Protein AF-U1G6X3-F1 (afdb_monomer_lite)

InterPro domains:
  IPR032675 Leucine-rich repeat domain superfamily [G3DSA:3.80.10.10] (2-319)

Structure (mmCIF, N/CA/C/O backbone):
data_AF-U1G6X3-F1
#
_entry.id   AF-U1G6X3-F1
#
loop_
_atom_site.group_PDB
_atom_site.id
_atom_site.type_symbol
_atom_site.label_atom_id
_atom_site.label_alt_id
_atom_site.label_comp_id
_atom_site.label_asym_id
_atom_site.label_entity_id
_atom_site.label_seq_id
_atom_site.pdbx_PDB_ins_code
_atom_site.Cartn_x
_atom_site.Cartn_y
_atom_site.Cartn_z
_atom_site.occupancy
_atom_site.B_iso_or_equiv
_atom_site.auth_seq_id
_atom_site.auth_comp_id
_atom_site.auth_asym_id
_atom_site.auth_atom_id
_atom_site.pdbx_PDB_model_num
ATOM 1 N N . MET A 1 1 ? 0.823 -28.227 -33.087 1.00 40.44 1 MET A N 1
ATOM 2 C CA . MET A 1 1 ? 0.861 -26.745 -33.157 1.00 40.44 1 MET A CA 1
ATOM 3 C C . MET A 1 1 ? -0.509 -26.085 -32.878 1.00 40.44 1 MET A C 1
ATOM 5 O O . MET A 1 1 ? -0.782 -25.027 -33.414 1.00 40.44 1 MET A O 1
ATOM 9 N N . SER A 1 2 ? -1.371 -26.637 -32.003 1.00 41.22 2 SER A N 1
ATOM 10 C CA . SER A 1 2 ? -2.763 -26.148 -31.815 1.00 41.22 2 SER A CA 1
ATOM 11 C C . SER A 1 2 ? -3.074 -25.574 -30.419 1.00 41.22 2 SER A C 1
ATOM 13 O O . SER A 1 2 ? -4.218 -25.235 -30.145 1.00 41.22 2 SER A O 1
ATOM 15 N N . ILE A 1 3 ? -2.094 -25.485 -29.512 1.00 40.06 3 ILE A N 1
ATOM 16 C CA . ILE A 1 3 ? -2.355 -25.198 -28.084 1.00 40.06 3 ILE A CA 1
ATOM 17 C C . ILE A 1 3 ? -2.242 -23.693 -27.749 1.00 40.06 3 ILE A C 1
ATOM 19 O O . ILE A 1 3 ? -2.743 -23.253 -26.721 1.00 40.06 3 ILE A O 1
ATOM 23 N N . CYS A 1 4 ? -1.665 -22.867 -28.629 1.00 44.56 4 CYS A N 1
ATOM 24 C CA . CYS A 1 4 ? -1.324 -21.479 -28.290 1.00 44.56 4 CYS A CA 1
ATOM 25 C C . CYS A 1 4 ? -2.363 -20.416 -28.685 1.00 44.56 4 CYS A C 1
ATOM 27 O O . CYS A 1 4 ? -2.112 -19.251 -28.429 1.00 44.56 4 CYS A O 1
ATOM 29 N N . GLN A 1 5 ? -3.510 -20.742 -29.292 1.00 42.84 5 GLN A N 1
ATOM 30 C CA . GLN A 1 5 ? -4.425 -19.697 -29.801 1.00 42.84 5 GLN A CA 1
ATOM 31 C C . GLN A 1 5 ? -5.166 -18.902 -28.705 1.00 42.84 5 GLN A C 1
ATOM 33 O O . GLN A 1 5 ? -5.662 -17.820 -28.991 1.00 42.84 5 GLN A O 1
ATOM 38 N N . ASN A 1 6 ? -5.187 -19.391 -27.457 1.00 40.06 6 ASN A N 1
ATOM 39 C CA . ASN A 1 6 ? -5.947 -18.792 -26.347 1.00 40.06 6 ASN A CA 1
ATOM 40 C C . ASN A 1 6 ? -5.081 -18.404 -25.130 1.00 40.06 6 ASN A C 1
ATOM 42 O O . ASN A 1 6 ? -5.602 -18.252 -24.025 1.00 40.06 6 ASN A O 1
ATOM 46 N N . LEU A 1 7 ? -3.757 -18.290 -25.287 1.00 45.69 7 LEU A N 1
ATOM 47 C CA . LEU A 1 7 ? -2.879 -17.900 -24.180 1.00 45.69 7 LEU A CA 1
ATOM 48 C C . LEU A 1 7 ? -3.048 -16.398 -23.891 1.00 45.69 7 LEU A C 1
ATOM 50 O O . LEU A 1 7 ? -2.695 -15.573 -24.723 1.00 45.69 7 LEU A O 1
ATOM 54 N N . MET A 1 8 ? -3.600 -16.054 -22.723 1.00 46.47 8 MET A N 1
ATOM 55 C CA . MET A 1 8 ? -3.881 -14.662 -22.312 1.00 46.47 8 MET A CA 1
ATOM 56 C C . MET A 1 8 ? -2.861 -14.107 -21.309 1.00 46.47 8 MET A C 1
ATOM 58 O O . MET A 1 8 ? -2.666 -12.893 -21.235 1.00 46.47 8 MET A O 1
ATOM 62 N N . SER A 1 9 ? -2.220 -15.001 -20.552 1.00 62.06 9 SER A N 1
ATOM 63 C CA . SER A 1 9 ? -1.240 -14.695 -19.511 1.00 62.06 9 SER A CA 1
ATOM 64 C C . SER A 1 9 ? -0.059 -15.655 -19.625 1.00 62.06 9 SER A C 1
ATOM 66 O O . SER A 1 9 ? -0.255 -16.847 -19.882 1.00 62.06 9 SER A O 1
ATOM 68 N N . LEU A 1 10 ? 1.158 -15.141 -19.451 1.00 72.88 10 LEU A N 1
ATOM 69 C CA . LEU A 1 10 ? 2.383 -15.934 -19.431 1.00 72.88 10 LEU A CA 1
ATOM 70 C C . LEU A 1 10 ? 3.183 -15.622 -18.164 1.00 72.88 10 LEU A C 1
ATOM 72 O O . 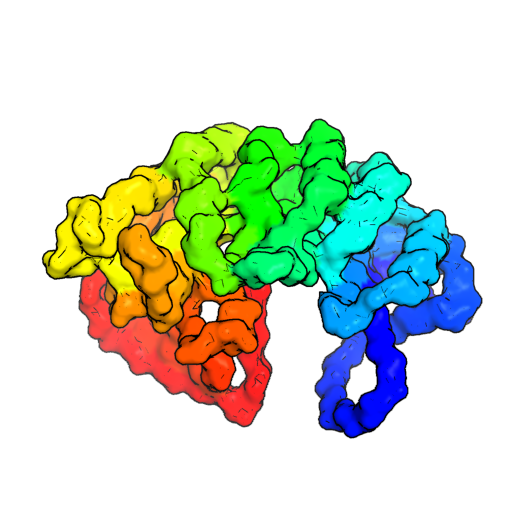LEU A 1 10 ? 3.629 -14.493 -17.967 1.00 72.88 10 LEU A O 1
ATOM 76 N N . ASP A 1 11 ? 3.405 -16.653 -17.350 1.00 70.31 11 ASP A N 1
ATOM 77 C CA . ASP A 1 11 ? 4.316 -16.607 -16.209 1.00 70.31 11 ASP A CA 1
ATOM 78 C C . ASP A 1 11 ? 5.673 -17.180 -16.640 1.00 70.31 11 ASP A C 1
ATOM 80 O O . ASP A 1 11 ? 5.865 -18.401 -16.700 1.00 70.31 11 ASP A O 1
ATOM 84 N N . LEU A 1 12 ? 6.638 -16.305 -16.927 1.00 65.62 12 LEU A N 1
ATOM 85 C CA . LEU A 1 12 ? 8.023 -16.723 -17.121 1.00 65.62 12 LEU A CA 1
ATOM 86 C C . LEU A 1 12 ? 8.698 -16.801 -15.755 1.00 65.62 12 LEU A C 1
ATOM 88 O O . LEU A 1 12 ? 9.122 -15.801 -15.175 1.00 65.62 12 LEU A O 1
ATOM 92 N N . VAL A 1 13 ? 8.770 -18.025 -15.234 1.00 58.28 13 VAL A N 1
ATOM 93 C CA . VAL A 1 13 ? 9.558 -18.353 -14.046 1.00 58.28 13 VAL A CA 1
ATOM 94 C C . VAL A 1 13 ? 10.874 -18.939 -14.516 1.00 58.28 13 VAL A C 1
ATOM 96 O O . VAL A 1 13 ? 10.890 -20.030 -15.081 1.00 58.28 13 VAL A O 1
ATOM 99 N N . VAL A 1 14 ? 11.977 -18.243 -14.260 1.00 51.84 14 VAL A N 1
ATOM 100 C CA . VAL A 1 14 ? 13.320 -18.746 -14.572 1.00 51.84 14 VAL A CA 1
ATOM 101 C C . VAL A 1 14 ? 13.627 -19.930 -13.629 1.00 51.84 14 VAL A C 1
ATOM 103 O O . VAL A 1 14 ? 13.735 -19.725 -12.413 1.00 51.84 14 VAL A O 1
ATOM 106 N N . PRO A 1 15 ? 13.679 -21.191 -14.117 1.00 36.78 15 PRO A N 1
ATOM 107 C CA . PRO A 1 15 ? 13.769 -22.360 -13.247 1.00 36.78 15 PRO A CA 1
ATOM 108 C C . PRO A 1 15 ? 15.176 -22.516 -12.644 1.00 36.78 15 PRO A C 1
ATOM 110 O O . PRO A 1 15 ? 16.173 -22.195 -13.289 1.00 36.78 15 PRO A O 1
ATOM 113 N N . PRO A 1 16 ? 15.302 -23.073 -11.424 1.00 36.59 16 PRO A N 1
ATOM 114 C CA . PRO A 1 16 ? 16.607 -23.347 -10.834 1.00 36.59 16 PRO A CA 1
ATOM 115 C C . PRO A 1 16 ? 17.338 -24.448 -11.617 1.00 36.59 16 PRO A C 1
ATOM 117 O O . PRO A 1 16 ? 16.772 -25.514 -11.865 1.00 36.59 16 PRO A O 1
ATOM 120 N N . GLN A 1 17 ? 18.623 -24.249 -11.937 1.00 37.50 17 GLN A N 1
ATOM 121 C CA . GLN A 1 17 ? 19.459 -25.366 -12.385 1.00 37.50 17 GLN A CA 1
ATOM 122 C C . GLN A 1 17 ? 19.559 -26.424 -11.273 1.00 37.50 17 GLN A C 1
ATOM 124 O O . GLN A 1 17 ? 19.824 -26.104 -10.106 1.00 37.50 17 GLN A O 1
ATOM 129 N N . ARG A 1 18 ? 19.277 -27.674 -11.662 1.00 37.78 18 ARG A N 1
ATOM 130 C CA . ARG A 1 18 ? 19.218 -28.877 -10.824 1.00 37.78 18 ARG A CA 1
ATOM 131 C C . ARG A 1 18 ? 20.432 -28.997 -9.902 1.00 37.78 18 ARG A C 1
ATOM 133 O O . ARG A 1 18 ? 21.532 -29.212 -10.386 1.00 37.78 18 ARG A O 1
ATOM 140 N N . THR A 1 19 ? 20.165 -29.065 -8.601 1.00 38.25 19 THR A N 1
ATOM 141 C CA . THR A 1 19 ? 20.711 -30.100 -7.713 1.00 38.25 19 THR A CA 1
ATOM 142 C C . THR A 1 19 ? 19.689 -30.378 -6.599 1.00 38.25 19 THR A C 1
ATOM 144 O O . THR A 1 19 ? 19.270 -29.469 -5.892 1.00 38.25 19 THR A O 1
ATOM 147 N N . VAL A 1 20 ? 19.312 -31.658 -6.462 1.00 32.91 20 VAL A N 1
ATOM 148 C CA . VAL A 1 20 ? 18.446 -32.288 -5.431 1.00 32.91 20 VAL A CA 1
ATOM 149 C C . VAL A 1 20 ? 16.911 -32.199 -5.639 1.00 32.91 20 VAL A C 1
ATOM 151 O O . VAL A 1 20 ? 16.369 -31.116 -5.862 1.00 32.91 20 VAL A O 1
ATOM 154 N N . PRO A 1 21 ? 16.170 -33.331 -5.555 1.00 32.84 21 PRO A N 1
ATOM 155 C CA . PRO A 1 21 ? 14.722 -33.359 -5.736 1.00 32.84 21 PRO A CA 1
ATOM 156 C C . PRO A 1 21 ? 13.991 -33.017 -4.430 1.00 32.84 21 PRO A C 1
ATOM 158 O O . PRO A 1 21 ? 14.119 -33.720 -3.431 1.00 32.84 21 PRO A O 1
ATOM 161 N N . LEU A 1 22 ? 13.149 -31.984 -4.450 1.00 32.31 22 LEU A N 1
ATOM 162 C CA . LEU A 1 22 ? 12.125 -31.775 -3.425 1.00 32.31 22 LEU A CA 1
ATOM 163 C C . LEU A 1 22 ? 10.756 -32.100 -4.024 1.00 32.31 22 LEU A C 1
ATOM 165 O O . LEU A 1 22 ? 10.216 -31.348 -4.834 1.00 32.31 22 LEU A O 1
ATOM 169 N N . LYS A 1 23 ? 10.199 -33.243 -3.606 1.00 36.12 23 LYS A N 1
ATOM 170 C CA . LYS A 1 23 ? 8.793 -33.610 -3.808 1.00 36.12 23 LYS A CA 1
ATOM 171 C C . LYS A 1 23 ? 7.906 -32.577 -3.113 1.00 36.12 23 LYS A C 1
ATOM 173 O O . LYS A 1 23 ? 7.722 -32.662 -1.903 1.00 36.12 23 LYS A O 1
ATOM 178 N N . ARG A 1 24 ? 7.327 -31.638 -3.862 1.00 36.78 24 ARG A N 1
ATOM 179 C CA . ARG A 1 24 ? 6.067 -30.978 -3.491 1.00 36.78 24 ARG A CA 1
ATOM 180 C C . ARG A 1 24 ? 5.264 -30.669 -4.746 1.00 36.78 24 ARG A C 1
ATOM 182 O O . ARG A 1 24 ? 5.711 -29.921 -5.609 1.00 36.78 24 ARG A O 1
ATOM 189 N N . GLU A 1 25 ? 4.080 -31.264 -4.803 1.00 32.16 25 GLU A N 1
ATOM 190 C CA . GLU A 1 25 ? 3.047 -31.017 -5.802 1.00 32.16 25 GLU A CA 1
ATOM 191 C C . GLU A 1 25 ? 2.659 -29.531 -5.783 1.00 32.16 25 GLU A C 1
ATOM 193 O O . GLU A 1 25 ? 2.226 -28.986 -4.761 1.00 32.16 25 GLU A O 1
ATOM 198 N N . ARG A 1 26 ? 2.873 -28.855 -6.916 1.00 33.62 26 ARG A N 1
ATOM 199 C CA . ARG A 1 26 ? 2.349 -27.515 -7.200 1.00 33.62 26 ARG A CA 1
ATOM 200 C C . ARG A 1 26 ? 1.047 -27.656 -8.001 1.00 33.62 26 ARG A C 1
ATOM 202 O O . ARG A 1 26 ? 0.909 -28.639 -8.722 1.00 33.62 26 ARG A O 1
ATOM 209 N N . PRO A 1 27 ? 0.105 -26.702 -7.889 1.00 30.28 27 PRO A N 1
ATOM 210 C CA . PRO A 1 27 ? -1.087 -26.702 -8.726 1.00 30.28 27 PRO A CA 1
ATOM 211 C C . PRO A 1 27 ? -0.695 -26.491 -10.192 1.00 30.28 27 PRO A C 1
ATOM 213 O O . PRO A 1 27 ? 0.231 -25.729 -10.473 1.00 30.28 27 PRO A O 1
ATOM 216 N N . GLU A 1 28 ? -1.398 -27.170 -11.094 1.00 26.70 28 GLU A N 1
ATOM 217 C CA . GLU A 1 28 ? -1.214 -27.083 -12.542 1.00 26.70 28 GLU A CA 1
ATOM 218 C C . GLU A 1 28 ? -1.498 -25.657 -13.036 1.00 26.70 28 GLU A C 1
ATOM 220 O O . GLU A 1 28 ? -2.637 -25.264 -13.273 1.00 26.70 28 GLU A O 1
ATOM 225 N N . PHE A 1 29 ? -0.438 -24.866 -13.181 1.00 35.25 29 PHE A N 1
ATOM 226 C CA . PHE A 1 29 ? -0.384 -23.781 -14.149 1.00 35.25 29 PHE A CA 1
ATOM 227 C C . PHE A 1 29 ? 0.346 -24.327 -15.371 1.00 35.25 29 PHE A C 1
ATOM 229 O O . PHE A 1 29 ? 1.306 -25.090 -15.229 1.00 35.25 29 PHE A O 1
ATOM 236 N N . SER A 1 30 ? -0.102 -23.968 -16.570 1.00 34.12 30 SER A N 1
ATOM 237 C CA . SER A 1 30 ? 0.572 -24.318 -17.818 1.00 34.12 30 SER A CA 1
ATOM 238 C C . SER A 1 30 ? 1.967 -23.683 -17.852 1.00 34.12 30 SER A C 1
ATOM 240 O O . SER A 1 30 ? 2.155 -22.570 -18.332 1.00 34.12 30 SER A O 1
ATOM 242 N N . HIS A 1 31 ? 2.948 -24.396 -17.299 1.00 38.97 31 HIS A N 1
ATOM 243 C CA . HIS A 1 31 ? 4.361 -24.061 -17.357 1.00 38.97 31 HIS A CA 1
ATOM 244 C C . HIS A 1 31 ? 4.850 -24.265 -18.791 1.00 38.97 31 HIS A C 1
ATOM 246 O O . HIS A 1 31 ? 5.212 -25.372 -19.187 1.00 38.97 31 HIS A O 1
ATOM 252 N N . PHE A 1 32 ? 4.865 -23.194 -19.580 1.00 41.56 32 PHE A N 1
ATOM 253 C CA . PHE A 1 32 ? 5.548 -23.196 -20.867 1.00 41.56 32 PHE A CA 1
ATOM 254 C C . PHE A 1 32 ? 7.038 -22.926 -20.644 1.00 41.56 32 PHE A C 1
ATOM 256 O O . PHE A 1 32 ? 7.465 -21.791 -20.455 1.00 41.56 32 PHE A O 1
ATOM 263 N N . SER A 1 33 ? 7.844 -23.987 -20.666 1.00 41.28 33 SER A N 1
ATOM 264 C CA . SER A 1 33 ? 9.283 -23.857 -20.895 1.00 41.28 33 SER A CA 1
ATOM 265 C C . SER A 1 33 ? 9.488 -23.695 -22.400 1.00 41.28 33 SER A C 1
ATOM 267 O O . SER A 1 33 ? 9.357 -24.655 -23.157 1.00 41.28 33 SER A O 1
ATOM 269 N N . LEU A 1 34 ? 9.752 -22.463 -22.842 1.00 50.53 34 LEU A N 1
ATOM 270 C CA . LEU A 1 34 ? 10.029 -22.111 -24.241 1.00 50.53 34 LEU A CA 1
ATOM 271 C C . LEU A 1 34 ? 11.450 -22.541 -24.647 1.00 50.53 34 LEU A C 1
ATOM 273 O O . LEU A 1 34 ? 12.242 -21.736 -25.124 1.00 50.53 34 LEU A O 1
ATOM 277 N N . ASN A 1 35 ? 11.796 -23.815 -24.475 1.00 41.16 35 ASN A N 1
ATOM 278 C CA . ASN A 1 35 ? 13.013 -24.351 -25.076 1.00 41.16 35 ASN A CA 1
ATOM 279 C C . ASN A 1 35 ? 12.698 -24.736 -26.530 1.00 41.16 35 ASN A C 1
ATOM 281 O O . ASN A 1 35 ? 12.243 -25.845 -26.796 1.00 41.16 35 ASN A O 1
ATOM 285 N N . GLY A 1 36 ? 12.915 -23.803 -27.466 1.00 43.78 36 GLY A N 1
ATOM 286 C CA . GLY A 1 36 ? 12.965 -24.093 -28.909 1.00 43.78 36 GLY A CA 1
ATOM 287 C C . GLY A 1 36 ? 11.889 -23.459 -29.801 1.00 43.78 36 GLY A C 1
ATOM 288 O O . GLY A 1 36 ? 11.950 -23.626 -31.015 1.00 43.78 36 GLY A O 1
ATOM 289 N N . THR A 1 37 ? 10.929 -22.712 -29.257 1.00 48.78 37 THR A N 1
ATOM 290 C CA . THR A 1 37 ? 9.961 -21.935 -30.057 1.00 48.78 37 THR A CA 1
ATOM 291 C C . THR A 1 37 ? 10.429 -20.494 -30.211 1.00 48.78 37 THR A C 1
ATOM 293 O O . THR A 1 37 ? 10.568 -19.777 -29.222 1.00 48.78 37 THR A O 1
ATOM 296 N N . THR A 1 38 ? 10.643 -20.051 -31.451 1.00 54.09 38 THR A N 1
ATOM 297 C CA . THR A 1 38 ? 10.878 -18.639 -31.772 1.00 54.09 38 THR A CA 1
ATOM 298 C C . THR A 1 38 ? 9.674 -17.809 -31.324 1.00 54.09 38 THR A C 1
ATOM 300 O O . THR A 1 38 ? 8.535 -18.120 -31.678 1.00 54.09 38 THR A O 1
ATOM 303 N N . ALA A 1 39 ? 9.916 -16.747 -30.554 1.00 54.91 39 ALA A N 1
ATOM 304 C CA . ALA A 1 39 ? 8.879 -15.899 -29.960 1.00 54.91 39 ALA A CA 1
ATOM 305 C C . ALA A 1 39 ? 7.900 -15.266 -30.972 1.00 54.91 39 ALA A C 1
ATOM 307 O O . ALA A 1 39 ? 6.794 -14.892 -30.595 1.00 54.91 39 ALA A O 1
ATOM 308 N N . SER A 1 40 ? 8.254 -15.248 -32.262 1.00 56.69 40 SER A N 1
ATOM 309 C CA . SER A 1 40 ? 7.420 -14.793 -33.383 1.00 56.69 40 SER A CA 1
ATOM 310 C C . SER A 1 40 ? 6.086 -15.535 -33.561 1.00 56.69 40 SER A C 1
ATOM 312 O O . SER A 1 40 ? 5.267 -15.110 -34.370 1.00 56.69 40 SER A O 1
ATOM 314 N N . CYS A 1 41 ? 5.858 -16.643 -32.847 1.00 62.38 41 CYS A N 1
ATOM 315 C CA . CYS A 1 41 ? 4.645 -17.462 -32.957 1.00 62.38 41 CYS A CA 1
ATOM 316 C C . CYS A 1 41 ? 3.695 -17.350 -31.752 1.00 62.38 41 CYS A C 1
ATOM 318 O O . CYS A 1 41 ? 2.713 -18.094 -31.688 1.00 62.38 41 CYS A O 1
ATOM 320 N N . LEU A 1 42 ? 3.983 -16.485 -30.774 1.00 68.12 42 LEU A N 1
ATOM 321 C CA . LEU A 1 42 ? 3.098 -16.303 -29.624 1.00 68.12 42 LEU A CA 1
ATOM 322 C C . LEU A 1 42 ? 1.900 -15.411 -29.998 1.00 68.12 42 LEU A C 1
ATOM 324 O O . LEU A 1 42 ? 2.078 -14.421 -30.711 1.00 68.12 42 LEU A O 1
ATOM 328 N N . PRO A 1 43 ? 0.678 -15.746 -29.542 1.00 75.62 43 PRO A N 1
ATOM 329 C CA . PRO A 1 43 ? -0.473 -14.862 -29.709 1.00 75.62 43 PRO A CA 1
ATOM 330 C C . PRO A 1 43 ? -0.251 -13.534 -28.956 1.00 75.62 43 PRO A C 1
ATOM 332 O O . PRO A 1 43 ? 0.577 -13.480 -28.041 1.00 75.62 43 PRO A O 1
ATOM 335 N N . PRO A 1 44 ? -1.014 -12.475 -29.279 1.00 83.56 44 PRO A N 1
ATOM 336 C CA . PRO A 1 44 ? -1.022 -11.249 -28.487 1.00 83.56 44 PRO A CA 1
ATOM 337 C C . PRO A 1 44 ? -1.416 -11.552 -27.037 1.00 83.56 44 PRO A C 1
ATOM 339 O O . PRO A 1 44 ? -2.552 -11.934 -26.753 1.00 83.56 44 PRO A O 1
ATOM 342 N N . LEU A 1 45 ? -0.468 -11.371 -26.119 1.00 87.56 45 LEU A N 1
ATOM 343 C CA . LEU A 1 45 ? -0.689 -11.526 -24.684 1.00 87.56 45 LEU A CA 1
ATOM 344 C C . LEU A 1 45 ? -1.291 -10.246 -24.110 1.00 87.56 45 LEU A C 1
ATOM 346 O O . LEU A 1 45 ? -0.945 -9.146 -24.545 1.00 87.56 45 LEU A O 1
ATOM 350 N N . LYS A 1 46 ? -2.158 -10.391 -23.106 1.00 91.44 46 LYS A N 1
ATOM 351 C CA . LYS A 1 46 ? -2.681 -9.257 -22.334 1.00 91.44 46 LYS A CA 1
ATOM 352 C C . LYS A 1 46 ? -1.947 -9.067 -21.019 1.00 91.44 46 LYS A C 1
ATOM 354 O O . LYS A 1 46 ? -1.751 -7.936 -20.590 1.00 91.44 46 LYS A O 1
ATOM 359 N N . GLU A 1 47 ? -1.527 -10.161 -20.394 1.00 92.94 47 GLU A N 1
ATOM 360 C CA . GLU A 1 47 ? -0.800 -10.132 -19.131 1.00 92.94 47 GLU A CA 1
ATOM 361 C C . GLU A 1 47 ? 0.552 -10.826 -19.277 1.00 92.94 47 GLU A C 1
ATOM 363 O O . GLU A 1 47 ? 0.650 -11.919 -19.842 1.00 92.94 47 GLU A O 1
ATOM 368 N N . LEU A 1 48 ? 1.595 -10.213 -18.728 1.00 92.00 48 LEU A N 1
ATOM 369 C CA . LEU A 1 48 ? 2.925 -10.802 -18.669 1.00 92.00 48 LEU A CA 1
ATOM 370 C C . LEU A 1 48 ? 3.474 -10.689 -17.253 1.00 92.00 48 LEU A C 1
ATOM 372 O O . LEU A 1 48 ? 3.532 -9.593 -16.698 1.00 92.00 48 LEU A O 1
ATOM 376 N N . ARG A 1 49 ? 3.921 -11.817 -16.693 1.00 90.81 49 ARG A N 1
ATOM 377 C CA . ARG A 1 49 ? 4.643 -11.833 -15.422 1.00 90.81 49 ARG A CA 1
ATOM 378 C C . ARG A 1 49 ? 6.036 -12.396 -15.602 1.00 90.81 49 ARG A C 1
ATOM 380 O O . ARG A 1 49 ? 6.223 -13.518 -16.075 1.00 90.81 49 ARG A O 1
ATOM 387 N N . LEU A 1 50 ? 7.013 -11.616 -15.172 1.00 87.81 50 LEU A N 1
ATOM 388 C CA . LEU A 1 50 ? 8.427 -11.931 -15.251 1.00 87.81 50 LEU A CA 1
ATOM 389 C C . LEU A 1 50 ? 8.961 -12.062 -13.833 1.00 87.81 50 LEU A C 1
ATOM 391 O O . LEU A 1 50 ? 9.267 -11.068 -13.173 1.00 87.81 50 LEU A O 1
ATOM 395 N N . ASN A 1 51 ? 9.045 -13.307 -13.364 1.00 80.00 51 ASN A N 1
ATOM 396 C CA . ASN A 1 51 ? 9.499 -13.603 -12.016 1.00 80.00 51 ASN A CA 1
ATOM 397 C C . ASN A 1 51 ? 10.898 -14.214 -12.029 1.00 80.00 51 ASN A C 1
ATOM 399 O O . ASN A 1 51 ? 11.081 -15.375 -12.413 1.00 80.00 51 ASN A O 1
ATOM 403 N N . VAL A 1 52 ? 11.882 -13.442 -11.565 1.00 71.12 52 VAL A N 1
ATOM 404 C CA . VAL A 1 52 ? 13.265 -13.912 -11.422 1.00 71.12 52 VAL A CA 1
ATOM 405 C C . VAL A 1 52 ? 13.521 -14.231 -9.960 1.00 71.12 52 VAL A C 1
ATOM 407 O O . VAL A 1 52 ? 13.192 -13.463 -9.062 1.00 71.12 52 VAL A O 1
ATOM 410 N N . ASN A 1 53 ? 14.108 -15.396 -9.699 1.00 62.12 53 ASN A N 1
ATOM 411 C CA . ASN A 1 53 ? 14.481 -15.752 -8.340 1.00 62.12 53 ASN A CA 1
ATOM 412 C C . ASN A 1 53 ? 15.679 -14.889 -7.892 1.00 62.12 53 ASN A C 1
ATOM 414 O O . ASN A 1 53 ? 16.760 -15.036 -8.467 1.00 62.12 53 ASN A O 1
ATOM 418 N N . PRO A 1 54 ? 15.547 -14.071 -6.832 1.00 54.12 54 PRO A N 1
ATOM 419 C CA . PRO A 1 54 ? 16.594 -13.139 -6.404 1.00 54.12 54 PRO A CA 1
ATOM 420 C C . PRO A 1 54 ? 17.893 -13.828 -5.951 1.00 54.12 54 PRO A C 1
ATOM 422 O O . PRO A 1 54 ? 18.925 -13.181 -5.822 1.00 54.12 54 PRO A O 1
ATOM 425 N N . ARG A 1 55 ? 17.884 -15.151 -5.711 1.00 50.00 55 ARG A N 1
ATOM 426 C CA . ARG A 1 55 ? 19.056 -15.902 -5.225 1.00 50.00 55 ARG A CA 1
ATOM 427 C C . ARG A 1 55 ? 20.009 -16.400 -6.317 1.00 50.00 55 ARG A C 1
ATOM 429 O O . ARG A 1 55 ? 21.044 -16.967 -5.973 1.00 50.00 55 ARG A O 1
ATOM 436 N N . ARG A 1 56 ? 19.674 -16.281 -7.608 1.00 50.72 56 ARG A N 1
ATOM 437 C CA . ARG A 1 56 ? 20.508 -16.796 -8.712 1.00 50.72 56 ARG A CA 1
ATOM 438 C C . ARG A 1 56 ? 20.340 -15.924 -9.952 1.00 50.72 56 ARG A C 1
ATOM 440 O O . ARG A 1 56 ? 19.382 -16.092 -10.696 1.00 50.72 56 ARG A O 1
ATOM 447 N N . ILE A 1 57 ? 21.279 -15.014 -10.168 1.00 50.97 57 ILE A N 1
ATOM 448 C CA . ILE A 1 57 ? 21.247 -14.038 -11.259 1.00 50.97 57 ILE A CA 1
ATOM 449 C C . ILE A 1 57 ? 22.597 -14.109 -11.964 1.00 50.97 57 ILE A C 1
ATOM 451 O O . ILE A 1 57 ? 23.615 -14.174 -11.281 1.00 50.97 57 ILE A O 1
ATOM 455 N N . MET A 1 58 ? 22.580 -14.186 -13.300 1.00 50.50 58 MET A N 1
ATOM 456 C CA . MET A 1 58 ? 23.515 -13.516 -14.227 1.00 50.50 58 MET A CA 1
ATOM 457 C C . MET A 1 58 ? 23.365 -14.069 -15.656 1.00 50.50 58 MET A C 1
ATOM 459 O O . MET A 1 58 ? 23.322 -13.277 -16.589 1.00 50.50 58 MET A O 1
ATOM 463 N N . VAL A 1 59 ? 23.227 -15.393 -15.842 1.00 50.16 59 VAL A N 1
ATOM 464 C CA . VAL A 1 59 ? 23.378 -16.036 -17.174 1.00 50.16 59 VAL A CA 1
ATOM 465 C C . VAL A 1 59 ? 22.066 -16.176 -17.975 1.00 50.16 59 VAL A C 1
ATOM 467 O O . VAL A 1 59 ? 22.112 -16.240 -19.194 1.00 50.16 59 VAL A O 1
ATOM 470 N N . GLN A 1 60 ? 20.888 -16.181 -17.336 1.00 60.84 60 GLN A N 1
ATOM 471 C CA . GLN A 1 60 ? 19.603 -16.475 -18.014 1.00 60.84 60 GLN A CA 1
ATOM 472 C C . GLN A 1 60 ? 18.745 -15.245 -18.366 1.00 60.84 60 GLN A C 1
ATOM 474 O O . GLN A 1 60 ? 17.710 -15.378 -19.017 1.00 60.84 60 GLN A O 1
ATOM 479 N N . GLU A 1 61 ? 19.142 -14.040 -17.951 1.00 66.56 61 GLU A N 1
ATOM 480 C CA . GLU A 1 61 ? 18.353 -12.827 -18.224 1.00 66.56 61 GLU A CA 1
ATOM 481 C C . GLU A 1 61 ? 18.499 -12.358 -19.676 1.00 66.56 61 GLU A C 1
ATOM 483 O O . GLU A 1 61 ? 17.510 -11.951 -20.278 1.00 66.56 61 GLU A O 1
ATOM 488 N N . ASP A 1 62 ? 19.682 -12.501 -20.280 1.00 68.19 62 ASP A N 1
ATOM 489 C CA . ASP A 1 62 ? 19.902 -12.131 -21.685 1.00 68.19 62 ASP A CA 1
ATOM 490 C C . ASP A 1 62 ? 19.139 -13.069 -22.644 1.00 68.19 62 ASP A C 1
ATOM 492 O O . ASP A 1 62 ? 18.574 -12.627 -23.646 1.00 68.19 62 ASP A O 1
ATOM 496 N N . GLU A 1 63 ? 19.024 -14.358 -22.300 1.00 70.44 63 GLU A N 1
ATOM 497 C CA . GLU A 1 63 ? 18.162 -15.315 -23.010 1.00 70.44 63 GLU A CA 1
ATOM 498 C C . GLU A 1 63 ? 16.679 -14.934 -22.890 1.00 70.44 63 GLU A C 1
ATOM 500 O O . GLU A 1 63 ? 15.944 -14.980 -23.879 1.00 70.44 63 GLU A O 1
ATOM 505 N N . CYS A 1 64 ? 16.249 -14.493 -21.703 1.00 74.19 64 CYS A N 1
ATOM 506 C CA . CYS A 1 64 ? 14.898 -13.985 -21.483 1.00 74.19 64 CYS A CA 1
ATOM 507 C C . CYS A 1 64 ? 14.623 -12.750 -22.357 1.00 74.19 64 CYS A C 1
ATOM 509 O O . CYS A 1 64 ? 13.613 -12.703 -23.051 1.00 74.19 64 CYS A O 1
ATOM 511 N N . LEU A 1 65 ? 15.548 -11.788 -22.415 1.00 76.69 65 LEU A N 1
ATOM 512 C CA . LEU A 1 65 ? 15.407 -10.590 -23.252 1.00 76.69 65 LEU A CA 1
ATOM 513 C C . LEU A 1 65 ? 15.336 -10.916 -24.751 1.00 76.69 65 LEU A C 1
ATOM 515 O O . LEU A 1 65 ? 14.584 -10.271 -25.485 1.00 76.69 65 LEU A O 1
ATOM 519 N N . ASN A 1 66 ? 16.073 -11.929 -25.209 1.00 80.06 66 ASN A N 1
ATOM 520 C CA . ASN A 1 66 ? 16.003 -12.391 -26.596 1.00 80.06 66 ASN A CA 1
ATOM 521 C C . ASN A 1 66 ? 14.658 -13.055 -26.917 1.00 80.06 66 ASN A C 1
ATOM 523 O O . ASN A 1 66 ? 14.099 -12.813 -27.986 1.00 80.06 66 ASN A O 1
ATOM 527 N N . LEU A 1 67 ? 14.104 -13.842 -25.990 1.00 79.62 67 LEU A N 1
ATOM 528 C CA . LEU A 1 67 ? 12.747 -14.384 -26.122 1.00 79.62 67 LEU A CA 1
ATOM 529 C C . LEU A 1 67 ? 11.705 -13.260 -26.164 1.00 79.62 67 LEU A C 1
ATOM 531 O O . LEU A 1 67 ? 10.786 -13.281 -26.976 1.00 79.62 67 LEU A O 1
ATOM 535 N N . LEU A 1 68 ? 11.875 -12.244 -25.327 1.00 85.38 68 LEU A N 1
ATOM 536 C CA . LEU A 1 68 ? 10.970 -11.107 -25.229 1.00 85.38 68 LEU A CA 1
ATOM 537 C C . LEU A 1 68 ? 10.991 -10.183 -26.461 1.00 85.38 68 LEU A C 1
ATOM 539 O O . LEU A 1 68 ? 10.019 -9.474 -26.711 1.00 85.38 68 LEU A O 1
ATOM 543 N N . ALA A 1 69 ? 12.048 -10.219 -27.277 1.00 85.12 69 ALA A N 1
ATOM 544 C CA . ALA A 1 69 ? 12.146 -9.405 -28.490 1.00 85.12 69 ALA A CA 1
ATOM 545 C C . ALA A 1 69 ? 11.092 -9.750 -29.560 1.00 85.12 69 ALA A C 1
ATOM 547 O O . ALA A 1 69 ? 10.808 -8.921 -30.418 1.00 85.12 69 ALA A O 1
ATOM 548 N N . GLY A 1 70 ? 10.512 -10.956 -29.527 1.00 83.19 70 GLY A N 1
ATOM 549 C CA . GLY A 1 70 ? 9.452 -11.358 -30.458 1.00 83.19 70 GLY A CA 1
ATOM 550 C C . GLY A 1 70 ? 8.028 -11.077 -29.972 1.00 83.19 70 GLY A C 1
ATOM 551 O O . GLY A 1 70 ? 7.083 -11.464 -30.655 1.00 83.19 70 GL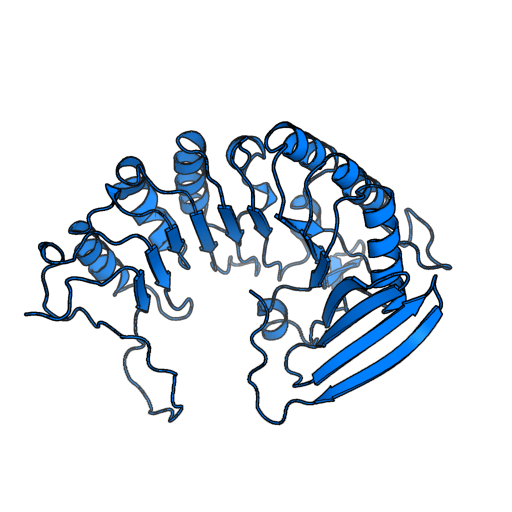Y A O 1
ATOM 552 N N . PHE A 1 71 ? 7.854 -10.467 -28.796 1.00 86.19 71 PHE A N 1
ATOM 553 C CA . PHE A 1 71 ? 6.533 -10.249 -28.205 1.00 86.19 71 PHE A CA 1
ATOM 554 C C . PHE A 1 71 ? 5.818 -9.057 -28.846 1.00 86.19 71 PHE A C 1
ATOM 556 O O . PHE A 1 71 ? 6.419 -8.029 -29.149 1.00 86.19 71 PHE A O 1
ATOM 563 N N . GLN A 1 72 ? 4.495 -9.166 -28.985 1.00 90.19 72 GLN A N 1
ATOM 564 C CA . GLN A 1 72 ? 3.639 -8.043 -29.372 1.00 90.19 72 GLN A CA 1
ATOM 565 C C . GLN A 1 72 ? 3.363 -7.142 -28.159 1.00 90.19 72 GLN A C 1
ATOM 567 O O . GLN A 1 72 ? 2.296 -7.196 -27.554 1.00 90.19 72 GLN A O 1
ATOM 572 N N . TRP A 1 73 ? 4.322 -6.293 -27.790 1.00 93.19 73 TRP A N 1
ATOM 573 C CA . TRP A 1 73 ? 4.226 -5.426 -26.606 1.00 93.19 73 TRP A CA 1
ATOM 574 C C . TRP A 1 73 ? 3.023 -4.477 -26.604 1.00 93.19 73 TRP A C 1
ATOM 576 O O . TRP A 1 73 ? 2.524 -4.110 -25.542 1.00 93.19 73 TRP A O 1
ATOM 586 N N . SER A 1 74 ? 2.503 -4.130 -27.780 1.00 94.38 74 SER A N 1
ATOM 587 C CA . SER A 1 74 ? 1.332 -3.264 -27.937 1.00 94.38 74 SER A CA 1
ATOM 588 C C . SER A 1 74 ? 0.013 -3.881 -27.463 1.00 94.38 74 SER A C 1
ATOM 590 O O . SER A 1 74 ? -0.962 -3.144 -27.292 1.00 94.38 74 SER A O 1
ATOM 592 N N . SER A 1 75 ? -0.048 -5.201 -27.234 1.00 93.56 75 SER A N 1
ATOM 593 C CA . SER A 1 75 ? -1.234 -5.873 -26.686 1.00 93.56 75 SER A CA 1
ATOM 594 C C . SER A 1 75 ? -1.229 -6.006 -25.164 1.00 93.56 75 SER A C 1
ATOM 596 O O . SER A 1 75 ? -2.275 -6.327 -24.603 1.00 93.56 75 SER A O 1
ATOM 598 N N . ILE A 1 76 ? -0.093 -5.756 -24.507 1.00 94.94 76 ILE A N 1
ATOM 599 C CA . ILE A 1 76 ? 0.056 -5.935 -23.062 1.00 94.94 76 ILE A CA 1
ATOM 600 C C . ILE A 1 76 ? -0.740 -4.856 -22.320 1.00 94.94 76 ILE A C 1
ATOM 602 O O . ILE A 1 76 ? -0.516 -3.660 -22.499 1.00 94.94 76 ILE A O 1
ATOM 606 N N . GLU A 1 77 ? -1.658 -5.303 -21.469 1.00 96.19 77 GLU A N 1
ATOM 607 C CA . GLU A 1 77 ? -2.502 -4.492 -20.587 1.00 96.19 77 GLU A CA 1
ATOM 608 C C . GLU A 1 77 ? -1.973 -4.519 -19.139 1.00 96.19 77 GLU A C 1
ATOM 610 O O . GLU A 1 77 ? -2.102 -3.525 -18.417 1.00 96.19 77 GLU A O 1
ATOM 615 N N . LYS A 1 78 ? -1.317 -5.618 -18.730 1.00 97.00 78 LYS A N 1
ATOM 616 C CA . LYS A 1 78 ? -0.719 -5.797 -17.399 1.00 97.00 78 LYS A CA 1
ATOM 617 C C . LYS A 1 78 ? 0.698 -6.366 -17.455 1.00 97.00 78 LYS A C 1
ATOM 619 O O . LYS A 1 78 ? 0.937 -7.369 -18.130 1.00 97.00 78 LYS A O 1
ATOM 624 N N . LEU A 1 79 ? 1.605 -5.765 -16.690 1.00 96.12 79 LEU A N 1
ATOM 625 C CA . LEU A 1 79 ? 3.001 -6.179 -16.590 1.00 96.12 79 LEU A CA 1
ATOM 626 C C . LEU A 1 79 ? 3.438 -6.281 -15.127 1.00 96.12 79 LEU A C 1
ATOM 628 O O . LEU A 1 79 ? 3.434 -5.282 -14.412 1.00 96.12 79 LEU A O 1
ATOM 632 N N . ASP A 1 80 ? 3.868 -7.475 -14.724 1.00 95.12 80 ASP A N 1
ATOM 633 C CA . ASP A 1 80 ? 4.440 -7.739 -13.404 1.00 95.12 80 ASP A CA 1
ATOM 634 C C . ASP A 1 80 ? 5.929 -8.114 -13.562 1.00 95.12 80 ASP A C 1
ATOM 636 O O . ASP A 1 80 ? 6.256 -9.087 -14.245 1.00 95.12 80 ASP A O 1
ATOM 640 N N . ILE A 1 81 ? 6.846 -7.366 -12.943 1.00 92.19 81 ILE A N 1
ATOM 641 C CA . ILE A 1 81 ? 8.302 -7.589 -13.002 1.00 92.19 81 ILE A CA 1
ATOM 642 C C . ILE A 1 81 ? 8.843 -7.725 -11.578 1.00 92.19 81 ILE A C 1
ATOM 644 O O . ILE A 1 81 ? 8.678 -6.817 -10.769 1.00 92.19 81 ILE A O 1
ATOM 648 N N . SER A 1 82 ? 9.548 -8.815 -11.265 1.00 87.56 82 SER A N 1
ATOM 649 C CA . SER A 1 82 ? 10.242 -8.974 -9.974 1.00 87.56 82 SER A CA 1
ATOM 650 C C . SER A 1 82 ? 11.766 -9.092 -10.104 1.00 87.56 82 SER A C 1
ATOM 652 O O . SER A 1 82 ? 12.402 -9.996 -9.565 1.00 87.56 82 SER A O 1
ATOM 654 N N . SER A 1 83 ? 12.375 -8.187 -10.875 1.00 85.12 83 SER A N 1
ATOM 655 C CA . SER A 1 83 ? 13.833 -8.084 -11.020 1.00 85.12 83 SER A CA 1
ATOM 656 C C . SER A 1 83 ? 14.259 -6.653 -11.327 1.00 85.12 83 SER A C 1
ATOM 658 O O . SER A 1 83 ? 13.675 -5.993 -12.187 1.00 85.12 83 SER A O 1
ATOM 660 N N . ASP A 1 84 ? 15.316 -6.211 -10.646 1.00 84.62 84 ASP A N 1
ATOM 661 C CA . ASP A 1 84 ? 15.978 -4.926 -10.884 1.00 84.62 84 ASP A CA 1
ATOM 662 C C . ASP A 1 84 ? 16.529 -4.872 -12.314 1.00 84.62 84 ASP A C 1
ATOM 664 O O . ASP A 1 84 ? 16.094 -4.069 -13.129 1.00 84.62 84 ASP A O 1
ATOM 668 N N . ARG A 1 85 ? 17.367 -5.842 -12.693 1.00 83.75 85 ARG A N 1
ATOM 669 C CA . ARG A 1 85 ? 18.000 -5.889 -14.018 1.00 83.75 85 ARG A CA 1
ATOM 670 C C . ARG A 1 85 ? 16.997 -6.024 -15.165 1.00 83.75 85 ARG A C 1
ATOM 672 O O . ARG A 1 85 ? 17.198 -5.434 -16.228 1.00 83.75 85 ARG A O 1
ATOM 679 N N . LEU A 1 86 ? 15.895 -6.760 -14.977 1.00 87.69 86 LEU A N 1
ATOM 680 C CA . LEU A 1 86 ? 14.823 -6.769 -15.981 1.00 87.69 86 LEU A CA 1
ATOM 681 C C . LEU A 1 86 ? 14.160 -5.398 -16.095 1.00 87.69 86 LEU A C 1
ATOM 683 O O . LEU A 1 86 ? 13.893 -4.962 -17.206 1.00 87.69 86 LEU A O 1
ATOM 687 N N . THR A 1 87 ? 13.934 -4.700 -14.985 1.00 90.69 87 THR A N 1
ATOM 688 C CA . THR A 1 87 ? 13.377 -3.340 -14.998 1.00 90.69 87 THR A CA 1
ATOM 689 C C . THR A 1 87 ? 14.287 -2.380 -15.774 1.00 90.69 87 THR A C 1
ATOM 691 O O . THR A 1 87 ? 13.813 -1.672 -16.664 1.00 90.69 87 THR A O 1
ATOM 694 N N . GLU A 1 88 ? 15.597 -2.429 -15.519 1.00 90.62 88 GLU A N 1
ATOM 695 C CA . GLU A 1 88 ? 16.620 -1.609 -16.189 1.00 90.62 88 GLU A CA 1
ATOM 696 C C . GLU A 1 88 ? 16.697 -1.834 -17.701 1.00 90.62 88 GLU A C 1
ATOM 698 O O . GLU A 1 88 ? 17.004 -0.916 -18.455 1.00 90.62 88 GLU A O 1
ATOM 703 N N . THR A 1 89 ? 16.458 -3.062 -18.159 1.00 89.94 89 THR A N 1
ATOM 704 C CA . THR A 1 89 ? 16.678 -3.445 -19.562 1.00 89.94 89 THR A CA 1
ATOM 705 C C . THR A 1 89 ? 15.394 -3.451 -20.381 1.00 89.94 89 THR A C 1
ATOM 707 O O . THR A 1 89 ? 15.388 -3.023 -21.536 1.00 89.94 89 THR A O 1
ATOM 710 N N . LEU A 1 90 ? 14.293 -3.917 -19.798 1.00 92.56 90 LEU A N 1
ATOM 711 C CA . LEU A 1 90 ? 13.020 -4.111 -20.481 1.00 92.56 90 LEU A CA 1
ATOM 712 C C . LEU A 1 90 ? 12.283 -2.789 -20.676 1.00 92.56 90 LEU A C 1
ATOM 714 O O . LEU A 1 90 ? 11.811 -2.522 -21.783 1.00 92.56 90 LEU A O 1
ATOM 718 N N . LEU A 1 91 ? 12.191 -1.953 -19.635 1.00 94.44 91 LEU A N 1
ATOM 719 C CA . LEU A 1 91 ? 11.405 -0.719 -19.714 1.00 94.44 91 LEU A CA 1
ATOM 720 C C . LEU A 1 91 ? 11.981 0.282 -20.725 1.00 94.44 91 LEU A C 1
ATOM 722 O O . LEU A 1 91 ? 11.201 0.769 -21.547 1.00 94.44 91 LEU A O 1
ATOM 726 N N . PRO A 1 92 ? 13.302 0.555 -20.771 1.00 94.69 92 PRO A N 1
ATOM 727 C CA . PRO A 1 92 ? 13.847 1.465 -21.778 1.00 94.6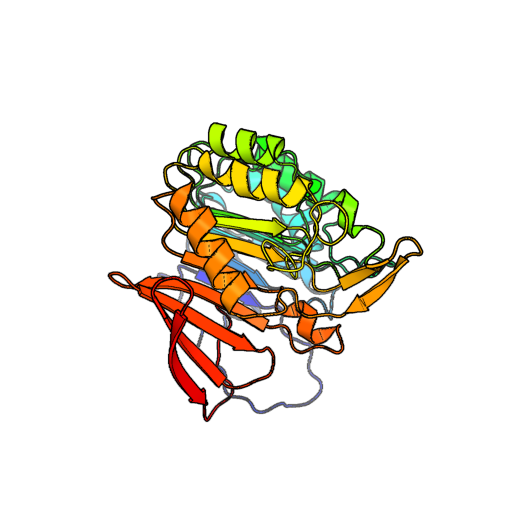9 92 PRO A CA 1
ATOM 728 C C . PRO A 1 92 ? 13.724 0.915 -23.200 1.00 94.69 92 PRO A C 1
ATOM 730 O O . PRO A 1 92 ? 13.553 1.684 -24.143 1.00 94.69 92 PRO A O 1
ATOM 733 N N . ARG A 1 93 ? 13.792 -0.414 -23.358 1.00 93.88 93 ARG A N 1
ATOM 734 C CA . ARG A 1 93 ? 13.765 -1.069 -24.669 1.00 93.88 93 ARG A CA 1
ATOM 735 C C . ARG A 1 93 ? 12.362 -1.164 -25.261 1.00 93.88 93 ARG A C 1
ATOM 737 O O . ARG A 1 93 ? 12.198 -0.882 -26.440 1.00 93.88 93 ARG A O 1
ATOM 744 N N . PHE A 1 94 ? 11.371 -1.553 -24.462 1.00 94.25 94 PHE A N 1
ATOM 745 C CA . PHE A 1 94 ? 10.029 -1.891 -24.952 1.00 94.25 94 PHE A CA 1
ATOM 746 C C . PHE A 1 94 ? 8.918 -0.993 -24.392 1.00 94.25 94 PHE A C 1
ATOM 748 O O . PHE A 1 94 ? 7.785 -1.044 -24.865 1.00 94.25 94 PHE A O 1
ATOM 755 N N . GLY A 1 95 ? 9.203 -0.127 -23.413 1.00 93.06 95 GLY A N 1
ATOM 756 C CA . GLY A 1 95 ? 8.185 0.700 -22.752 1.00 93.06 95 GLY A CA 1
ATOM 757 C C . GLY A 1 95 ? 7.421 1.639 -23.696 1.00 93.06 95 GLY A C 1
ATOM 758 O O . GLY A 1 95 ? 6.242 1.931 -23.471 1.00 93.06 95 GLY A O 1
ATOM 759 N N . ALA A 1 96 ? 8.045 2.074 -24.796 1.00 93.88 96 ALA A N 1
ATOM 760 C CA . ALA A 1 96 ? 7.385 2.868 -25.835 1.00 93.88 96 ALA A CA 1
ATOM 761 C C . ALA A 1 96 ? 6.324 2.065 -26.614 1.00 93.88 96 ALA A C 1
ATOM 763 O O . ALA A 1 96 ? 5.292 2.617 -26.997 1.00 93.88 96 ALA A O 1
ATOM 764 N N . GLU A 1 97 ? 6.525 0.758 -26.781 1.00 94.94 97 GLU A N 1
ATOM 765 C CA . GLU A 1 97 ? 5.628 -0.126 -27.533 1.00 94.94 97 GLU A CA 1
ATOM 766 C C . GLU A 1 97 ? 4.391 -0.545 -26.725 1.00 94.94 97 GLU A C 1
ATOM 768 O O . GLU A 1 97 ? 3.358 -0.870 -27.307 1.00 94.94 97 GLU A O 1
ATOM 773 N N . MET A 1 98 ? 4.461 -0.484 -25.391 1.00 94.88 98 MET A N 1
ATOM 774 C CA . MET A 1 98 ? 3.407 -0.895 -24.448 1.00 94.88 98 MET A CA 1
ATOM 775 C C . MET A 1 98 ? 2.228 0.090 -24.372 1.00 94.88 98 MET A C 1
ATOM 777 O O . MET A 1 98 ? 1.882 0.616 -23.315 1.00 94.88 98 MET A O 1
ATOM 781 N N . VAL A 1 99 ? 1.610 0.388 -25.514 1.00 94.62 99 VAL A N 1
ATOM 782 C CA . VAL A 1 99 ? 0.582 1.434 -25.647 1.00 94.62 99 VAL A CA 1
ATOM 783 C C . VAL A 1 99 ? -0.711 1.166 -24.875 1.00 94.62 99 VAL A C 1
ATOM 785 O O . VAL A 1 99 ? -1.400 2.122 -24.530 1.00 94.62 99 VAL A O 1
ATOM 788 N N . LYS A 1 100 ? -1.029 -0.100 -24.584 1.00 95.50 100 LYS A N 1
ATOM 789 C CA . LYS A 1 100 ? -2.233 -0.513 -23.843 1.00 95.50 100 LYS A CA 1
ATOM 790 C C . LYS A 1 100 ? -1.991 -0.793 -22.361 1.00 95.50 100 LYS A C 1
ATOM 792 O O . LYS A 1 100 ? -2.934 -1.171 -21.673 1.00 95.50 100 LYS A O 1
ATOM 797 N N . LEU A 1 101 ? -0.765 -0.618 -21.870 1.00 96.88 101 LEU A N 1
ATOM 798 C CA . LEU A 1 101 ? -0.415 -0.968 -20.500 1.00 96.88 101 LEU A CA 1
ATOM 799 C C . LEU A 1 101 ? -1.156 -0.066 -19.505 1.00 96.88 101 LEU A C 1
ATOM 801 O O . LEU A 1 101 ? -1.007 1.154 -19.535 1.00 96.88 101 LEU A O 1
ATOM 805 N N . GLN A 1 102 ? -1.948 -0.682 -18.630 1.00 97.00 102 GLN A N 1
ATOM 806 C CA . GLN A 1 102 ? -2.776 -0.010 -17.623 1.00 97.00 102 GLN A CA 1
ATOM 807 C C . GLN A 1 102 ? -2.408 -0.408 -16.191 1.00 97.00 102 GLN A C 1
ATOM 809 O O . GLN A 1 102 ? -2.637 0.382 -15.273 1.00 97.00 102 GLN A O 1
ATOM 814 N N . SER A 1 103 ? -1.855 -1.608 -15.999 1.00 97.88 103 SER A N 1
ATOM 815 C CA . SER A 1 103 ? -1.448 -2.143 -14.697 1.00 97.88 103 SER A CA 1
ATOM 816 C C . SER A 1 103 ? 0.040 -2.487 -14.723 1.00 97.88 103 SER A C 1
ATOM 818 O O . SER A 1 103 ? 0.490 -3.249 -15.582 1.00 97.88 103 SER A O 1
ATOM 820 N N . LEU A 1 104 ? 0.806 -1.896 -13.808 1.00 97.56 104 LEU A N 1
ATOM 821 C CA . LEU A 1 104 ? 2.242 -2.126 -13.672 1.00 97.56 104 LEU A CA 1
ATOM 822 C C . LEU A 1 104 ? 2.568 -2.486 -12.224 1.00 97.56 104 LEU A C 1
ATOM 824 O O . LEU A 1 104 ? 2.330 -1.685 -11.320 1.00 97.56 104 LEU A O 1
ATOM 828 N N . SER A 1 105 ? 3.146 -3.667 -12.021 1.00 96.06 105 SER A N 1
ATOM 829 C CA . SER A 1 105 ? 3.695 -4.098 -10.738 1.00 96.06 105 SER A CA 1
ATOM 830 C C . SER A 1 105 ? 5.189 -4.342 -10.890 1.00 96.06 105 SER A C 1
ATOM 832 O O . SER A 1 105 ? 5.621 -5.147 -11.715 1.00 96.06 105 SER A O 1
ATOM 834 N N . ILE A 1 106 ? 5.997 -3.624 -10.119 1.00 92.88 106 ILE A N 1
ATOM 835 C CA . ILE A 1 106 ? 7.444 -3.793 -10.088 1.00 92.88 106 ILE A CA 1
ATOM 836 C C . ILE A 1 106 ? 7.854 -4.045 -8.650 1.00 92.88 106 ILE A C 1
ATOM 838 O O . ILE A 1 106 ? 7.658 -3.207 -7.771 1.00 92.88 106 ILE A O 1
ATOM 842 N N . ILE A 1 107 ? 8.473 -5.197 -8.430 1.00 88.19 107 ILE A N 1
ATOM 843 C CA . ILE A 1 107 ? 9.014 -5.590 -7.139 1.00 88.19 107 ILE A CA 1
ATOM 844 C C . ILE A 1 107 ? 10.519 -5.716 -7.297 1.00 88.19 107 ILE A C 1
ATOM 846 O O . ILE A 1 107 ? 11.029 -6.733 -7.770 1.00 88.19 107 ILE A O 1
ATOM 850 N N . VAL A 1 108 ? 11.245 -4.672 -6.905 1.00 79.69 108 VAL A N 1
ATOM 851 C CA . VAL A 1 108 ? 12.700 -4.731 -6.920 1.00 79.69 108 VAL A CA 1
ATOM 852 C C . VAL A 1 108 ? 13.215 -5.193 -5.576 1.00 79.69 108 VAL A C 1
ATOM 854 O O . VAL A 1 108 ? 13.061 -4.543 -4.544 1.00 79.69 108 VAL A O 1
ATOM 857 N N . LEU A 1 109 ? 13.903 -6.325 -5.635 1.00 67.56 109 LEU A N 1
ATOM 858 C CA . LEU A 1 109 ? 14.540 -6.948 -4.503 1.00 67.56 109 LEU A CA 1
ATOM 859 C C . LEU A 1 109 ? 16.068 -6.950 -4.688 1.00 67.56 109 LEU A C 1
ATOM 861 O O . LEU A 1 109 ? 16.672 -8.006 -4.870 1.00 67.56 109 LEU A O 1
ATOM 865 N N . TYR A 1 110 ? 16.701 -5.775 -4.625 1.00 66.62 110 TYR A N 1
ATOM 866 C CA . TYR A 1 110 ? 18.163 -5.665 -4.580 1.00 66.62 110 TYR A CA 1
ATOM 867 C C . TYR A 1 110 ? 18.641 -5.334 -3.166 1.00 66.62 110 TYR A C 1
ATOM 869 O O . TYR A 1 110 ? 18.412 -4.231 -2.674 1.00 66.62 110 TYR A O 1
ATOM 877 N N . LEU A 1 111 ? 19.329 -6.279 -2.517 1.00 62.47 111 LEU A N 1
ATOM 878 C CA . LEU A 1 111 ? 19.964 -6.059 -1.219 1.00 62.47 111 LEU A CA 1
ATOM 879 C C . LEU A 1 111 ? 21.192 -5.155 -1.399 1.00 62.47 111 LEU A C 1
ATOM 881 O O . LEU A 1 111 ? 22.269 -5.608 -1.795 1.00 62.47 111 LEU A O 1
ATOM 885 N N . LYS A 1 112 ? 21.052 -3.866 -1.088 1.00 62.97 112 LYS A N 1
ATOM 886 C CA . LYS A 1 112 ? 22.194 -2.952 -0.990 1.00 62.97 112 LYS A CA 1
ATOM 887 C C . LYS A 1 112 ? 23.093 -3.385 0.176 1.00 62.97 112 LYS A C 1
ATOM 889 O O . LYS A 1 112 ? 22.652 -4.041 1.116 1.00 62.97 112 LYS A O 1
ATOM 894 N N . ARG A 1 113 ? 24.377 -3.003 0.137 1.00 56.31 113 ARG A N 1
ATOM 895 C CA . ARG A 1 113 ? 25.389 -3.372 1.158 1.00 56.31 113 ARG A CA 1
ATOM 896 C C . ARG A 1 113 ? 25.005 -3.000 2.600 1.00 56.31 113 ARG A C 1
ATOM 898 O O . ARG A 1 113 ? 25.582 -3.543 3.530 1.00 56.31 113 ARG A O 1
ATOM 905 N N . ASN A 1 114 ? 24.054 -2.089 2.770 1.00 54.34 114 ASN A N 1
ATOM 906 C CA . ASN A 1 114 ? 23.495 -1.646 4.044 1.00 54.34 114 ASN A CA 1
ATOM 907 C C . ASN A 1 114 ? 22.238 -2.426 4.473 1.00 54.34 114 ASN A C 1
ATOM 909 O O . ASN A 1 114 ? 21.605 -2.054 5.442 1.00 54.34 114 ASN A O 1
ATOM 913 N N . GLY A 1 115 ? 21.833 -3.486 3.771 1.00 58.56 115 GLY A N 1
ATOM 914 C CA . GLY A 1 115 ? 20.628 -4.245 4.114 1.00 58.56 115 GLY A CA 1
ATOM 915 C C . GLY A 1 115 ? 19.327 -3.678 3.534 1.00 58.56 115 GLY A C 1
ATOM 916 O O . GLY A 1 115 ? 18.272 -4.280 3.708 1.00 58.56 115 GLY A O 1
ATOM 917 N N . LEU A 1 116 ? 19.371 -2.555 2.810 1.00 61.38 116 LEU A N 1
ATOM 918 C CA . LEU A 1 116 ? 18.185 -1.974 2.183 1.00 61.38 116 LEU A CA 1
ATOM 919 C C . LEU A 1 116 ? 17.816 -2.732 0.904 1.00 61.38 116 LEU A C 1
ATOM 921 O O . LEU A 1 116 ? 18.639 -2.837 -0.005 1.00 61.38 116 LEU A O 1
ATOM 925 N N . TRP A 1 117 ? 16.564 -3.176 0.802 1.00 70.50 117 TRP A N 1
ATOM 926 C CA . TRP A 1 117 ? 15.993 -3.645 -0.457 1.00 70.50 117 TRP A CA 1
ATOM 927 C C . TRP A 1 117 ? 15.356 -2.453 -1.170 1.00 70.50 117 TRP A C 1
ATOM 929 O O . TRP A 1 117 ? 14.245 -2.034 -0.849 1.00 70.50 117 TRP A O 1
ATOM 939 N N . ALA A 1 118 ? 16.101 -1.859 -2.098 1.00 76.25 118 ALA A N 1
ATOM 940 C CA . ALA A 1 118 ? 15.647 -0.711 -2.874 1.00 76.25 118 ALA A CA 1
ATOM 941 C C . ALA A 1 118 ? 16.099 -0.832 -4.321 1.00 76.25 118 ALA A C 1
ATOM 943 O O . ALA A 1 118 ? 17.134 -1.439 -4.600 1.00 76.25 118 ALA A O 1
ATOM 944 N N . ALA A 1 119 ? 15.358 -0.179 -5.210 1.00 82.81 119 ALA A N 1
ATOM 945 C CA . ALA A 1 119 ? 15.704 -0.092 -6.615 1.00 82.81 119 ALA A CA 1
ATOM 946 C C . ALA A 1 119 ? 17.114 0.478 -6.839 1.00 82.81 119 ALA A C 1
ATOM 948 O O . ALA A 1 119 ? 17.593 1.344 -6.077 1.00 82.81 119 ALA A O 1
ATOM 949 N N . SER A 1 120 ? 17.790 -0.019 -7.879 1.00 85.38 120 SER A N 1
ATOM 950 C CA . SER A 1 120 ? 18.976 0.643 -8.413 1.00 85.38 120 SER A CA 1
ATOM 951 C C . SER A 1 120 ? 18.615 2.029 -8.950 1.00 85.38 120 SER A C 1
ATOM 953 O O . SER A 1 120 ? 17.454 2.351 -9.216 1.00 85.38 120 SER A O 1
ATOM 955 N N . GLU A 1 121 ? 19.628 2.876 -9.114 1.00 87.25 121 GLU A N 1
ATOM 956 C CA . GLU A 1 121 ? 19.448 4.176 -9.759 1.00 87.25 121 GLU A CA 1
ATOM 957 C C . GLU A 1 121 ? 18.960 4.013 -11.206 1.00 87.25 121 GLU A C 1
ATOM 959 O O . GLU A 1 121 ? 18.086 4.748 -11.656 1.00 87.25 121 GLU A O 1
ATOM 964 N N . GLN A 1 122 ? 19.453 2.994 -11.911 1.00 90.12 122 GLN A N 1
ATOM 965 C CA . GLN A 1 122 ? 19.047 2.680 -13.276 1.00 90.12 122 GLN A CA 1
ATOM 966 C C . GLN A 1 122 ? 17.572 2.266 -13.353 1.00 90.12 122 GLN A C 1
ATOM 968 O O . GLN A 1 122 ? 16.846 2.776 -14.206 1.00 90.12 122 GLN A O 1
ATOM 973 N N . SER A 1 123 ? 17.098 1.409 -12.443 1.00 90.25 123 SER A N 1
ATOM 974 C CA . SER A 1 123 ? 15.677 1.053 -12.353 1.00 90.25 123 SER A CA 1
ATOM 975 C C . SER A 1 123 ? 14.815 2.258 -12.015 1.00 90.25 123 SER A C 1
ATOM 977 O O . SER A 1 123 ? 13.748 2.431 -12.599 1.00 90.25 123 SER A O 1
ATOM 979 N N . LEU A 1 124 ? 15.273 3.121 -11.103 1.00 89.62 124 LEU A N 1
ATOM 980 C CA . LEU A 1 124 ? 14.572 4.361 -10.769 1.00 89.62 124 LEU A CA 1
ATOM 981 C C . LEU A 1 124 ? 14.404 5.263 -11.993 1.00 89.62 124 LEU A C 1
ATOM 983 O O . LEU A 1 124 ? 13.298 5.745 -12.237 1.00 89.62 124 LEU A O 1
ATOM 987 N N . LEU A 1 125 ? 15.469 5.455 -12.773 1.00 91.94 125 LEU A N 1
ATOM 988 C CA . LEU A 1 125 ? 15.430 6.232 -14.012 1.00 91.94 125 LEU A CA 1
ATOM 989 C C . LEU A 1 125 ? 14.491 5.592 -15.040 1.00 91.94 125 LEU A C 1
ATOM 991 O O . LEU A 1 125 ? 13.611 6.270 -15.563 1.00 91.94 125 LEU A O 1
ATOM 995 N N . ALA A 1 126 ? 14.607 4.281 -15.267 1.00 93.56 126 ALA A N 1
ATOM 996 C CA . ALA A 1 126 ? 13.782 3.560 -16.233 1.00 93.56 126 ALA A CA 1
ATOM 997 C C . ALA A 1 126 ? 12.282 3.629 -15.891 1.00 93.56 126 ALA A C 1
ATOM 999 O O . ALA A 1 126 ? 11.447 3.885 -16.762 1.00 93.56 126 ALA A O 1
ATOM 1000 N N . VAL A 1 127 ? 11.938 3.440 -14.613 1.00 94.62 127 VAL A N 1
ATOM 1001 C CA . VAL A 1 127 ? 10.560 3.561 -14.123 1.00 94.62 127 VAL A CA 1
ATOM 1002 C C . VAL A 1 127 ? 10.084 5.006 -14.218 1.00 94.62 127 VAL A C 1
ATOM 1004 O O . VAL A 1 127 ? 9.000 5.249 -14.742 1.00 94.62 127 VAL A O 1
ATOM 1007 N N . SER A 1 128 ? 10.886 5.976 -13.774 1.00 93.06 128 SER A N 1
ATOM 1008 C CA . SER A 1 128 ? 10.523 7.395 -13.844 1.00 93.06 128 SER A CA 1
ATOM 1009 C C . SER A 1 128 ? 10.261 7.850 -15.284 1.00 93.06 128 SER A C 1
ATOM 1011 O O . SER A 1 128 ? 9.284 8.554 -15.531 1.00 93.06 128 SER A O 1
ATOM 1013 N N . ASP A 1 129 ? 11.084 7.420 -16.239 1.00 93.19 129 ASP A N 1
ATOM 1014 C CA . ASP A 1 129 ? 10.927 7.748 -17.658 1.00 93.19 129 ASP A CA 1
ATOM 1015 C C . ASP A 1 129 ? 9.651 7.156 -18.261 1.00 93.19 129 ASP A C 1
ATOM 1017 O O . ASP A 1 129 ? 9.013 7.789 -19.108 1.00 93.19 129 ASP A O 1
ATOM 1021 N N . LEU A 1 130 ? 9.276 5.943 -17.846 1.00 95.12 130 LEU A N 1
ATOM 1022 C CA . LEU A 1 130 ? 8.030 5.312 -18.269 1.00 95.12 130 LEU A CA 1
ATOM 1023 C C . LEU A 1 130 ? 6.819 6.050 -17.689 1.00 95.12 130 LEU A C 1
ATOM 1025 O O . LEU A 1 130 ? 5.888 6.382 -18.424 1.00 95.12 130 LEU A O 1
ATOM 1029 N N . LEU A 1 131 ? 6.856 6.326 -16.385 1.00 94.56 131 LEU A N 1
ATOM 1030 C CA . LEU A 1 131 ? 5.809 7.030 -15.648 1.00 94.56 131 LEU A CA 1
ATOM 1031 C C . LEU A 1 131 ? 5.580 8.455 -16.175 1.00 94.56 131 LEU A C 1
ATOM 1033 O O . LEU A 1 131 ? 4.443 8.890 -16.313 1.00 94.56 131 LEU A O 1
ATOM 1037 N N . ALA A 1 132 ? 6.638 9.166 -16.569 1.00 91.25 132 ALA A N 1
ATOM 1038 C CA . ALA A 1 132 ? 6.522 10.499 -17.163 1.00 91.25 132 ALA A CA 1
ATOM 1039 C C . ALA A 1 132 ? 5.768 10.510 -18.508 1.00 91.25 132 ALA A C 1
ATOM 1041 O O . ALA A 1 132 ? 5.276 11.552 -18.939 1.00 91.25 132 ALA A O 1
ATOM 1042 N N . LYS A 1 133 ? 5.690 9.362 -19.192 1.00 91.38 133 LYS A N 1
ATOM 1043 C CA . LYS A 1 133 ? 5.093 9.223 -20.529 1.00 91.38 133 LYS A CA 1
ATOM 1044 C C . LYS A 1 133 ? 3.741 8.512 -20.506 1.00 91.38 133 LYS A C 1
ATOM 1046 O O . LYS A 1 133 ? 3.086 8.445 -21.547 1.00 91.38 133 LYS A O 1
ATOM 1051 N N . ARG A 1 134 ? 3.333 7.936 -19.369 1.00 91.88 134 ARG A N 1
ATOM 1052 C CA . ARG A 1 134 ? 2.159 7.060 -19.277 1.00 91.88 134 ARG A CA 1
ATOM 1053 C C . ARG A 1 134 ? 1.407 7.230 -17.967 1.00 91.88 134 ARG A C 1
ATOM 1055 O O . ARG A 1 134 ? 1.993 7.337 -16.900 1.00 91.88 134 ARG A O 1
ATOM 1062 N N . SER A 1 135 ? 0.087 7.151 -18.059 1.00 94.00 135 SER A N 1
ATOM 1063 C CA . SER A 1 135 ? -0.806 7.057 -16.907 1.00 94.00 135 SER A CA 1
ATOM 1064 C C . SER A 1 135 ? -1.239 5.614 -16.678 1.00 94.00 135 SER A C 1
ATOM 1066 O O . SER A 1 135 ? -1.557 4.911 -17.638 1.00 94.00 135 SER A O 1
ATOM 1068 N N . PHE A 1 136 ? -1.345 5.216 -15.416 1.00 96.81 136 PHE A N 1
ATOM 1069 C CA . PHE A 1 136 ? -1.745 3.870 -15.014 1.00 96.81 136 PHE A CA 1
ATOM 1070 C C . PHE A 1 136 ? -3.066 3.895 -14.246 1.00 96.81 136 PHE A C 1
ATOM 1072 O O . PHE A 1 136 ? -3.387 4.871 -13.566 1.00 96.81 136 PHE A O 1
ATOM 1079 N N . VAL A 1 137 ? -3.821 2.802 -14.355 1.00 98.19 137 VAL A N 1
ATOM 1080 C CA . VAL A 1 137 ? -4.997 2.522 -13.519 1.00 98.19 137 VAL A CA 1
ATOM 1081 C C . VAL A 1 137 ? -4.553 1.861 -12.217 1.00 98.19 137 VAL A C 1
ATOM 1083 O O . VAL A 1 137 ? -5.066 2.185 -11.145 1.00 98.19 137 VAL A O 1
ATOM 1086 N N . GLU A 1 138 ? -3.563 0.975 -12.301 1.00 98.50 138 GLU A N 1
ATOM 1087 C CA . GLU A 1 138 ? -2.971 0.295 -11.155 1.00 98.50 138 GLU A CA 1
ATOM 1088 C C . GLU A 1 138 ? -1.451 0.411 -11.212 1.00 98.50 138 GLU A C 1
ATOM 1090 O O . GLU A 1 138 ? -0.833 0.104 -12.233 1.00 98.50 138 GLU A O 1
ATOM 1095 N N . LEU A 1 139 ? -0.855 0.844 -10.107 1.00 97.88 139 LEU A N 1
ATOM 1096 C CA . LEU A 1 139 ? 0.587 0.971 -9.983 1.00 97.88 139 LEU A CA 1
ATOM 1097 C C . LEU A 1 139 ? 1.042 0.399 -8.645 1.00 97.88 139 LEU A C 1
ATOM 1099 O O . LEU A 1 139 ? 0.600 0.845 -7.586 1.00 97.88 139 LEU A O 1
ATOM 1103 N N . GLU A 1 140 ? 1.939 -0.576 -8.690 1.00 95.88 140 GLU A N 1
ATOM 1104 C CA . GLU A 1 140 ? 2.552 -1.170 -7.509 1.00 95.88 140 GLU A CA 1
ATOM 1105 C C . GLU A 1 140 ? 4.067 -1.135 -7.649 1.00 95.88 140 GLU A C 1
ATOM 1107 O O . GLU A 1 140 ? 4.620 -1.729 -8.568 1.00 95.88 140 GLU A O 1
ATOM 1112 N N . LEU A 1 141 ? 4.737 -0.411 -6.758 1.00 93.44 141 LEU A N 1
ATOM 1113 C CA . LEU A 1 141 ? 6.180 -0.226 -6.793 1.00 93.44 141 LEU A CA 1
ATOM 1114 C C . LEU A 1 141 ? 6.770 -0.546 -5.419 1.00 93.44 141 LEU A C 1
ATOM 1116 O O . LEU A 1 141 ? 6.695 0.260 -4.484 1.00 93.44 141 LEU A O 1
ATOM 1120 N N . ASP A 1 142 ? 7.397 -1.713 -5.329 1.00 88.38 142 ASP A N 1
ATOM 1121 C CA . ASP A 1 142 ? 8.099 -2.182 -4.141 1.00 88.38 142 ASP A CA 1
ATOM 1122 C C . ASP A 1 142 ? 9.606 -1.950 -4.326 1.00 88.38 142 ASP A C 1
ATOM 1124 O O . ASP A 1 142 ? 10.213 -2.406 -5.297 1.00 88.38 142 ASP A O 1
ATOM 1128 N N . GLY A 1 143 ? 10.200 -1.191 -3.403 1.00 83.88 143 GLY A N 1
ATOM 1129 C CA . GLY A 1 143 ? 11.590 -0.725 -3.457 1.00 83.88 143 GLY A CA 1
ATOM 1130 C C . GLY A 1 143 ? 11.775 0.714 -3.970 1.00 83.88 143 GLY A C 1
ATOM 1131 O O . GLY A 1 143 ? 12.917 1.122 -4.180 1.00 83.88 143 GLY A O 1
ATOM 1132 N N . PHE A 1 144 ? 10.690 1.484 -4.162 1.00 80.50 144 PHE A N 1
ATOM 1133 C CA . PHE A 1 144 ? 10.706 2.792 -4.852 1.00 80.50 144 PHE A CA 1
ATOM 1134 C C . PHE A 1 144 ? 10.158 3.985 -4.043 1.00 80.50 144 PHE A C 1
ATOM 1136 O O . PHE A 1 144 ? 10.053 5.074 -4.606 1.00 80.50 144 PHE A O 1
ATOM 1143 N N . ASN A 1 145 ? 9.792 3.807 -2.763 1.00 71.06 145 ASN A N 1
ATOM 1144 C CA . ASN A 1 145 ? 8.904 4.715 -2.015 1.00 71.06 145 ASN A CA 1
ATOM 1145 C C . ASN A 1 145 ? 9.150 6.222 -2.245 1.00 71.06 145 ASN A C 1
ATOM 1147 O O . ASN A 1 145 ? 8.479 6.792 -3.099 1.00 71.06 145 ASN A O 1
ATOM 1151 N N . LYS A 1 146 ? 10.039 6.900 -1.499 1.00 75.31 146 LYS A N 1
ATOM 1152 C CA . LYS A 1 146 ? 10.185 8.373 -1.583 1.00 75.31 146 LYS A CA 1
ATOM 1153 C C . LYS A 1 146 ? 10.983 8.858 -2.790 1.00 75.31 146 LYS A C 1
ATOM 1155 O O . LYS A 1 146 ? 10.890 10.021 -3.169 1.00 75.31 146 LYS A O 1
ATOM 1160 N N . THR A 1 147 ? 11.760 7.977 -3.404 1.00 79.00 147 THR A N 1
ATOM 1161 C CA . THR A 1 147 ? 12.664 8.324 -4.505 1.00 79.00 147 THR A CA 1
ATOM 1162 C C . THR A 1 147 ? 11.932 8.814 -5.753 1.00 79.00 147 THR A C 1
ATOM 1164 O O . THR A 1 147 ? 12.502 9.578 -6.526 1.00 79.00 147 THR A O 1
ATOM 1167 N N . LEU A 1 148 ? 10.667 8.428 -5.944 1.00 86.69 148 LEU A N 1
ATOM 1168 C CA . LEU A 1 148 ? 9.843 8.923 -7.046 1.00 86.69 148 LEU A CA 1
ATOM 1169 C C . LEU A 1 148 ? 8.997 10.129 -6.604 1.00 86.69 148 LEU A C 1
ATOM 1171 O O . LEU A 1 148 ? 8.300 10.046 -5.600 1.00 86.69 148 LEU A O 1
ATOM 1175 N N . PRO A 1 149 ? 8.977 11.260 -7.319 1.00 90.00 149 PRO A N 1
ATOM 1176 C CA . PRO A 1 149 ? 8.029 12.338 -7.031 1.00 90.00 149 PRO A CA 1
ATOM 1177 C C . PRO A 1 149 ? 6.568 11.872 -7.172 1.00 90.00 149 PRO A C 1
ATOM 1179 O O . PRO A 1 149 ? 6.251 11.123 -8.096 1.00 90.00 149 PRO A O 1
ATOM 1182 N N . ILE A 1 150 ? 5.659 12.356 -6.313 1.00 92.88 150 ILE A N 1
ATOM 1183 C CA . ILE A 1 150 ? 4.223 12.003 -6.367 1.00 92.88 150 ILE A CA 1
ATOM 1184 C C . ILE A 1 150 ? 3.622 12.287 -7.747 1.00 92.88 150 ILE A C 1
ATOM 1186 O O . ILE A 1 150 ? 2.932 11.442 -8.310 1.00 92.88 150 ILE A O 1
ATOM 1190 N N . ARG A 1 151 ? 3.977 13.425 -8.347 1.00 92.06 151 ARG A N 1
ATOM 1191 C CA . ARG A 1 151 ? 3.586 13.800 -9.713 1.00 92.06 151 ARG A CA 1
ATOM 1192 C C . ARG A 1 151 ? 3.951 12.795 -10.813 1.00 92.06 151 ARG A C 1
ATOM 1194 O O . ARG A 1 151 ? 3.369 12.872 -11.884 1.00 92.06 151 ARG A O 1
ATOM 1201 N N . HIS A 1 152 ? 4.915 11.897 -10.593 1.00 91.88 152 HIS A N 1
ATOM 1202 C CA . HIS A 1 152 ? 5.251 10.861 -11.577 1.00 91.88 152 HIS A CA 1
ATOM 1203 C C . HIS A 1 152 ? 4.361 9.624 -11.408 1.00 91.88 152 HIS A C 1
ATOM 1205 O O . HIS A 1 152 ? 4.043 8.958 -12.381 1.00 91.88 152 HIS A O 1
ATOM 1211 N N . VAL A 1 153 ? 3.945 9.303 -10.183 1.00 93.88 153 VAL A N 1
ATOM 1212 C CA . VAL A 1 153 ? 3.163 8.088 -9.889 1.00 93.88 153 VAL A CA 1
ATOM 1213 C C . VAL A 1 153 ? 1.653 8.335 -9.885 1.00 93.88 153 VAL A C 1
ATOM 1215 O O . VAL A 1 153 ? 0.876 7.393 -10.013 1.00 93.88 153 VAL A O 1
ATOM 1218 N N . ALA A 1 154 ? 1.226 9.588 -9.725 1.00 95.38 154 ALA A N 1
ATOM 1219 C CA . ALA A 1 154 ? -0.175 9.972 -9.642 1.00 95.38 154 ALA A CA 1
ATOM 1220 C C . ALA A 1 154 ? -0.766 10.296 -11.021 1.00 95.38 154 ALA A C 1
ATOM 1222 O O . ALA A 1 154 ? -0.137 10.942 -11.856 1.00 95.38 154 ALA A O 1
ATOM 1223 N N . SER A 1 155 ? -2.016 9.890 -11.245 1.00 95.19 155 SER A N 1
ATOM 1224 C CA . SER A 1 155 ? -2.791 10.312 -12.412 1.00 95.19 155 SER A CA 1
ATOM 1225 C C . SER A 1 155 ? -4.289 10.276 -12.119 1.00 95.19 155 SER A C 1
ATOM 1227 O O . SER A 1 155 ? -4.745 9.541 -11.242 1.00 95.19 155 SER A O 1
ATOM 1229 N N . VAL A 1 156 ? -5.079 11.000 -12.915 1.00 97.00 156 VAL A N 1
ATOM 1230 C CA . VAL A 1 156 ? -6.546 11.053 -12.773 1.00 97.00 156 VAL A CA 1
ATOM 1231 C C . VAL A 1 156 ? -7.245 9.707 -13.007 1.00 97.00 156 VAL A C 1
ATOM 1233 O O . VAL A 1 156 ? -8.393 9.526 -12.590 1.00 97.00 156 VAL A O 1
ATOM 1236 N N . HIS A 1 157 ? -6.565 8.771 -13.673 1.00 97.25 157 HIS A N 1
ATOM 1237 C CA . HIS A 1 157 ? -7.059 7.425 -13.962 1.00 97.25 157 HIS A CA 1
ATOM 1238 C C . HIS A 1 157 ? -6.673 6.401 -12.892 1.00 97.25 157 HIS A C 1
ATOM 1240 O O . HIS A 1 157 ? -7.218 5.297 -12.895 1.00 97.25 157 HIS A O 1
ATOM 1246 N N . LEU A 1 158 ? -5.771 6.763 -11.976 1.00 98.38 158 LEU A N 1
ATOM 1247 C CA . LEU A 1 158 ? -5.240 5.856 -10.972 1.00 98.38 158 LEU A CA 1
ATOM 1248 C C . LEU A 1 158 ? -6.332 5.461 -9.969 1.00 98.38 158 LEU A C 1
ATOM 1250 O O . LEU A 1 158 ? -6.963 6.308 -9.337 1.00 98.38 158 LEU A O 1
ATOM 1254 N N . ARG A 1 159 ? -6.542 4.152 -9.826 1.00 98.44 159 ARG A N 1
ATOM 1255 C CA . ARG A 1 159 ? -7.489 3.527 -8.888 1.00 98.44 159 ARG A CA 1
ATOM 1256 C C . ARG A 1 159 ? -6.775 2.795 -7.764 1.00 98.44 159 ARG A C 1
ATOM 1258 O O . ARG A 1 159 ? -7.298 2.742 -6.651 1.00 98.44 159 ARG A O 1
ATOM 1265 N N . LYS A 1 160 ? -5.580 2.272 -8.032 1.00 98.62 160 LYS A N 1
ATOM 1266 C CA . LYS A 1 160 ? -4.772 1.534 -7.064 1.00 98.62 160 LYS A CA 1
ATOM 1267 C C . LYS A 1 160 ? -3.327 2.003 -7.098 1.00 98.62 160 LYS A C 1
ATOM 1269 O O . LYS A 1 160 ? -2.711 2.005 -8.159 1.00 98.62 160 LYS A O 1
ATOM 1274 N N . LEU A 1 161 ? -2.800 2.355 -5.930 1.00 97.88 161 LEU A N 1
ATOM 1275 C CA . LEU A 1 161 ? -1.406 2.729 -5.751 1.00 97.88 161 LEU A CA 1
ATOM 1276 C C . LEU A 1 161 ? -0.803 1.984 -4.566 1.00 97.88 161 LEU A C 1
ATOM 1278 O O . LEU A 1 161 ? -1.299 2.090 -3.445 1.00 97.88 161 LEU A O 1
ATOM 1282 N N . ARG A 1 162 ? 0.316 1.309 -4.806 1.00 95.31 162 ARG A N 1
ATOM 1283 C CA . ARG A 1 162 ? 1.207 0.793 -3.772 1.00 95.31 162 ARG A CA 1
ATOM 1284 C C . ARG A 1 162 ? 2.588 1.398 -3.955 1.00 95.31 162 ARG A C 1
ATOM 1286 O O . ARG A 1 162 ? 3.198 1.218 -5.001 1.00 95.31 162 ARG A O 1
ATOM 1293 N N . LEU A 1 163 ? 3.069 2.090 -2.929 1.00 92.69 163 LEU A N 1
ATOM 1294 C CA . LEU A 1 163 ? 4.462 2.506 -2.809 1.00 92.69 163 LEU A CA 1
ATOM 1295 C C . LEU A 1 163 ? 4.978 1.940 -1.497 1.00 92.69 163 LEU A C 1
ATOM 1297 O O . LEU A 1 163 ? 4.582 2.393 -0.422 1.00 92.69 163 LEU A O 1
ATOM 1301 N N . HIS A 1 164 ? 5.825 0.929 -1.595 1.00 87.88 164 HIS A N 1
ATOM 1302 C CA . HIS A 1 164 ? 6.333 0.224 -0.433 1.00 87.88 164 HIS A CA 1
ATOM 1303 C C . HIS A 1 164 ? 7.851 0.108 -0.507 1.00 87.88 164 HIS A C 1
ATOM 1305 O O . HIS A 1 164 ? 8.437 0.006 -1.587 1.00 87.88 164 HIS A O 1
ATOM 1311 N N . MET A 1 165 ? 8.504 0.120 0.645 1.00 81.75 165 MET A N 1
ATOM 1312 C CA . MET A 1 165 ? 9.914 -0.178 0.778 1.00 81.75 165 MET A CA 1
ATOM 1313 C C . MET A 1 165 ? 10.132 -1.237 1.846 1.00 81.75 165 MET A C 1
ATOM 1315 O O . MET A 1 165 ? 9.716 -1.102 2.995 1.00 81.75 165 MET A O 1
ATOM 1319 N N . ILE A 1 166 ? 10.847 -2.285 1.455 1.00 73.88 166 ILE A N 1
ATOM 1320 C CA . ILE A 1 166 ? 11.203 -3.376 2.350 1.00 73.88 166 ILE A CA 1
ATOM 1321 C C . ILE A 1 166 ? 12.442 -2.933 3.133 1.00 73.88 166 ILE A C 1
ATOM 1323 O O . ILE A 1 166 ? 13.586 -3.060 2.690 1.00 73.88 166 ILE A O 1
ATOM 1327 N N . GLU A 1 167 ? 12.202 -2.331 4.293 1.00 65.81 167 GLU A N 1
ATOM 1328 C CA . GLU A 1 167 ? 13.251 -1.823 5.175 1.00 65.81 167 GLU A CA 1
ATOM 1329 C C . GLU A 1 167 ? 13.754 -2.936 6.114 1.00 65.81 167 GLU A C 1
ATOM 1331 O O . GLU A 1 167 ? 13.002 -3.438 6.950 1.00 65.81 167 GLU A O 1
ATOM 1336 N N . LEU A 1 168 ? 15.039 -3.304 5.999 1.00 58.88 168 LEU A N 1
ATOM 1337 C CA . LEU A 1 168 ? 15.753 -4.115 7.003 1.00 58.88 168 LEU A CA 1
ATOM 1338 C C . LEU A 1 168 ? 16.782 -3.308 7.811 1.00 58.88 168 LEU A C 1
ATOM 1340 O O . LEU A 1 168 ? 17.322 -3.829 8.785 1.00 58.88 168 LEU A O 1
ATOM 1344 N N . ASP A 1 169 ? 17.056 -2.059 7.416 1.00 60.41 169 ASP A N 1
ATOM 1345 C CA . ASP A 1 169 ? 18.023 -1.168 8.068 1.00 60.41 169 ASP A CA 1
ATOM 1346 C C . ASP A 1 169 ? 17.352 0.117 8.575 1.00 60.41 169 ASP A C 1
ATOM 1348 O O . ASP A 1 169 ? 16.507 0.731 7.922 1.00 60.41 169 ASP A O 1
ATOM 1352 N N . HIS A 1 170 ? 17.755 0.511 9.774 1.00 55.69 170 HIS A N 1
ATOM 1353 C CA . HIS A 1 170 ? 17.149 1.501 10.645 1.00 55.69 170 HIS A CA 1
ATOM 1354 C C . HIS A 1 170 ? 17.648 2.925 10.405 1.00 55.69 170 HIS A C 1
ATOM 1356 O O . HIS A 1 170 ? 16.919 3.885 10.657 1.00 55.69 170 HIS A O 1
ATOM 1362 N N . THR A 1 171 ? 18.869 3.073 9.891 1.00 52.88 171 THR A N 1
ATOM 1363 C CA . THR A 1 171 ? 19.520 4.382 9.714 1.00 52.88 171 THR A CA 1
ATOM 1364 C C . THR A 1 171 ? 18.882 5.227 8.606 1.00 52.88 171 THR A C 1
ATOM 1366 O O . THR A 1 171 ? 18.860 6.454 8.677 1.00 52.88 171 THR A O 1
ATOM 1369 N N . ILE A 1 172 ? 18.295 4.579 7.600 1.00 55.41 172 ILE A N 1
ATOM 1370 C CA . ILE A 1 172 ? 17.737 5.219 6.393 1.00 55.41 172 ILE A CA 1
ATOM 1371 C C . ILE A 1 172 ? 16.234 5.502 6.558 1.00 55.41 172 ILE A C 1
ATOM 1373 O O . ILE A 1 172 ? 15.626 6.268 5.810 1.00 55.41 172 ILE A O 1
ATOM 1377 N N . ALA A 1 173 ? 15.626 4.907 7.580 1.00 54.16 173 ALA A N 1
ATOM 1378 C CA . ALA A 1 173 ? 14.192 4.758 7.696 1.00 54.16 173 ALA A CA 1
ATOM 1379 C C . ALA A 1 173 ? 13.483 6.130 7.778 1.00 54.16 173 ALA A C 1
ATOM 1381 O O . ALA A 1 173 ? 12.624 6.460 6.959 1.00 54.16 173 ALA A O 1
ATOM 1382 N N . ARG A 1 174 ? 13.846 7.023 8.707 1.00 58.19 174 ARG A N 1
ATOM 1383 C CA . ARG A 1 174 ? 13.140 8.321 8.852 1.00 58.19 174 ARG A CA 1
ATOM 1384 C C . ARG A 1 174 ? 13.128 9.175 7.576 1.00 58.19 174 ARG A C 1
ATOM 1386 O O . ARG A 1 174 ? 12.143 9.865 7.332 1.00 58.19 174 ARG A O 1
ATOM 1393 N N . ALA A 1 175 ? 14.164 9.089 6.744 1.00 61.88 175 ALA A N 1
ATOM 1394 C CA . ALA A 1 175 ? 14.285 9.909 5.542 1.00 61.88 175 ALA A CA 1
ATOM 1395 C C . ALA A 1 175 ? 13.279 9.543 4.438 1.00 61.88 175 ALA A C 1
ATOM 1397 O O . ALA A 1 175 ? 12.956 10.404 3.618 1.00 61.88 175 ALA A O 1
ATOM 1398 N N . ASN A 1 176 ? 12.755 8.314 4.440 1.00 71.56 176 ASN A N 1
ATOM 1399 C CA . ASN A 1 176 ? 12.039 7.726 3.306 1.00 71.56 176 ASN A CA 1
ATOM 1400 C C . ASN A 1 176 ? 10.510 7.712 3.415 1.00 71.56 176 ASN A C 1
ATOM 1402 O O . ASN A 1 176 ? 9.844 7.175 2.534 1.00 71.56 176 ASN A O 1
ATOM 1406 N N . LEU A 1 177 ? 9.937 8.304 4.461 1.00 85.88 177 LEU A N 1
ATOM 1407 C CA . LEU A 1 177 ? 8.484 8.402 4.584 1.00 85.88 177 LEU A CA 1
ATOM 1408 C C . LEU A 1 177 ? 7.940 9.606 3.812 1.00 85.88 177 LEU A C 1
ATOM 1410 O O . LEU A 1 177 ? 8.588 10.657 3.725 1.00 85.88 177 LEU A O 1
ATOM 1414 N N . ARG A 1 178 ? 6.726 9.441 3.280 1.00 90.06 178 ARG A N 1
ATOM 1415 C CA . ARG A 1 178 ? 5.966 10.520 2.647 1.00 90.06 178 ARG A CA 1
ATOM 1416 C C . ARG A 1 178 ? 5.410 11.466 3.697 1.00 90.06 178 ARG A C 1
ATOM 1418 O O . ARG A 1 178 ? 4.884 11.044 4.725 1.00 90.06 178 ARG A O 1
ATOM 1425 N N . SER A 1 179 ? 5.526 12.753 3.414 1.00 92.62 179 SER A N 1
ATOM 1426 C CA . SER A 1 179 ? 4.950 13.811 4.233 1.00 92.62 179 SER A CA 1
ATOM 1427 C C . SER A 1 179 ? 3.432 13.897 4.056 1.00 92.62 179 SER A C 1
ATOM 1429 O O . SER A 1 179 ? 2.866 13.441 3.061 1.00 92.62 179 SER A O 1
ATOM 1431 N N . ALA A 1 180 ? 2.757 14.550 5.004 1.00 95.38 180 ALA A N 1
ATOM 1432 C CA . ALA A 1 180 ? 1.332 14.844 4.884 1.00 95.38 180 ALA A CA 1
ATOM 1433 C C . ALA A 1 180 ? 1.018 15.683 3.630 1.00 95.38 180 ALA A C 1
ATOM 1435 O O . ALA A 1 180 ? -0.000 15.449 2.989 1.00 95.38 180 ALA A O 1
ATOM 1436 N N . ALA A 1 181 ? 1.901 16.617 3.260 1.00 95.94 181 ALA A N 1
ATOM 1437 C CA . ALA A 1 181 ? 1.751 17.441 2.061 1.00 95.94 181 ALA A CA 1
ATOM 1438 C C . ALA A 1 181 ? 1.785 16.599 0.774 1.00 95.94 181 ALA A C 1
ATOM 1440 O O . ALA A 1 181 ? 0.910 16.752 -0.068 1.00 95.94 181 ALA A O 1
ATOM 1441 N N . GLU A 1 182 ? 2.720 15.652 0.660 1.00 95.56 182 GLU A N 1
ATOM 1442 C CA . GLU A 1 182 ? 2.788 14.727 -0.484 1.00 95.56 182 GLU A CA 1
ATOM 1443 C C . GLU A 1 182 ? 1.540 13.836 -0.591 1.00 95.56 182 GLU A C 1
ATOM 1445 O O . GLU A 1 182 ? 1.067 13.551 -1.687 1.00 95.56 182 GLU A O 1
ATOM 1450 N N . ILE A 1 183 ? 0.974 13.403 0.540 1.00 96.69 183 ILE A N 1
ATOM 1451 C CA . ILE A 1 183 ? -0.268 12.612 0.551 1.00 96.69 183 ILE A CA 1
ATOM 1452 C C . ILE A 1 183 ? -1.466 13.461 0.102 1.00 96.69 183 ILE A C 1
ATOM 1454 O O . ILE A 1 183 ? -2.348 12.958 -0.593 1.00 96.69 183 ILE A O 1
ATOM 1458 N N . GLN A 1 184 ? -1.501 14.744 0.471 1.00 97.50 184 GLN A N 1
ATOM 1459 C CA . GLN A 1 184 ? -2.530 15.675 -0.002 1.00 97.50 184 GLN A CA 1
ATOM 1460 C C . GLN A 1 184 ? -2.386 15.944 -1.503 1.00 97.50 184 GLN A C 1
ATOM 1462 O O . GLN A 1 184 ? -3.373 15.831 -2.223 1.00 97.50 184 GLN A O 1
ATOM 1467 N N . GLU A 1 185 ? -1.164 16.196 -1.983 1.00 97.62 185 GLU A N 1
ATOM 1468 C CA . GLU A 1 185 ? -0.859 16.339 -3.414 1.00 97.62 185 GLU A CA 1
ATOM 1469 C C . GLU A 1 185 ? -1.301 15.092 -4.197 1.00 97.62 185 GLU A C 1
ATOM 1471 O O . GLU A 1 185 ? -1.941 15.195 -5.243 1.00 97.62 185 GLU A O 1
ATOM 1476 N N . LEU A 1 186 ? -1.039 13.893 -3.666 1.00 97.69 186 LEU A N 1
ATOM 1477 C CA . LEU A 1 186 ? -1.491 12.644 -4.276 1.00 97.69 186 LEU A CA 1
ATOM 1478 C C . LEU A 1 186 ? -3.020 12.590 -4.406 1.00 97.69 186 LEU A C 1
ATOM 1480 O O . LEU A 1 186 ? -3.524 12.166 -5.443 1.00 97.69 186 LEU A O 1
ATOM 1484 N N . ALA A 1 187 ? -3.762 13.019 -3.383 1.00 97.75 187 ALA A N 1
ATOM 1485 C CA . ALA A 1 187 ? -5.223 13.047 -3.431 1.00 97.75 187 ALA A CA 1
ATOM 1486 C C . ALA A 1 187 ? -5.763 14.034 -4.478 1.00 97.75 187 ALA A C 1
ATOM 1488 O O . ALA A 1 187 ? -6.813 13.786 -5.070 1.00 97.75 187 ALA A O 1
ATOM 1489 N N . GLU A 1 188 ? -5.051 15.134 -4.721 1.00 97.88 188 GLU A N 1
ATOM 1490 C CA . GLU A 1 188 ? -5.401 16.118 -5.748 1.00 97.88 188 GLU A CA 1
ATOM 1491 C C . GLU A 1 188 ? -5.133 15.587 -7.161 1.00 97.88 188 GLU A C 1
ATOM 1493 O O . GLU A 1 188 ? -5.975 15.732 -8.048 1.00 97.88 188 GLU A O 1
ATOM 1498 N N . LEU A 1 189 ? -3.988 14.931 -7.365 1.00 97.81 189 LEU A N 1
ATOM 1499 C CA . LEU A 1 189 ? -3.572 14.402 -8.667 1.00 97.81 189 LEU A CA 1
ATOM 1500 C C . LEU A 1 189 ? -4.268 13.082 -9.040 1.00 97.81 189 LEU A C 1
ATOM 1502 O O . LEU A 1 189 ? -4.465 12.799 -10.223 1.00 97.81 189 LEU A O 1
ATOM 1506 N N . ALA A 1 190 ? -4.661 12.283 -8.046 1.00 98.06 190 ALA A N 1
ATOM 1507 C CA . ALA A 1 190 ? -5.384 11.023 -8.201 1.00 98.06 190 ALA A CA 1
ATOM 1508 C C . ALA A 1 190 ? -6.709 11.047 -7.409 1.00 98.06 190 ALA A C 1
ATOM 1510 O O . ALA A 1 190 ? -6.902 10.257 -6.480 1.00 98.06 190 ALA A O 1
ATOM 1511 N N . PRO A 1 191 ? -7.675 11.913 -7.782 1.00 97.62 191 PRO A N 1
ATOM 1512 C CA . PRO A 1 191 ? -8.917 12.108 -7.021 1.00 97.62 191 PRO A CA 1
ATOM 1513 C C . PRO A 1 191 ? -9.793 10.850 -6.954 1.00 97.62 191 PRO A C 1
ATOM 1515 O O . PRO A 1 191 ? -10.659 10.727 -6.092 1.00 97.62 191 PRO A O 1
ATOM 1518 N N . ASN A 1 192 ? -9.554 9.924 -7.878 1.00 97.81 192 ASN A N 1
ATOM 1519 C CA . ASN A 1 192 ? -10.290 8.698 -8.137 1.00 97.81 192 ASN A CA 1
ATOM 1520 C C . ASN A 1 192 ? -9.714 7.462 -7.429 1.00 97.81 192 ASN A C 1
ATOM 1522 O O . ASN A 1 192 ? -10.210 6.357 -7.657 1.00 97.81 192 ASN A O 1
ATOM 1526 N N . LEU A 1 193 ? -8.676 7.640 -6.609 1.00 98.50 193 LEU A N 1
ATOM 1527 C CA . LEU A 1 193 ? -7.958 6.550 -5.966 1.00 98.50 193 LEU A CA 1
ATOM 1528 C C . LEU A 1 193 ? -8.848 5.803 -4.961 1.00 98.50 193 LEU A C 1
ATOM 1530 O O . LEU A 1 193 ? -9.431 6.406 -4.059 1.00 98.50 193 LEU A O 1
ATOM 1534 N N . GLU A 1 194 ? -8.922 4.480 -5.107 1.00 98.62 194 GLU A N 1
ATOM 1535 C CA . GLU A 1 194 ? -9.760 3.596 -4.288 1.00 98.62 194 GLU A CA 1
ATOM 1536 C C . GLU A 1 194 ? -8.936 2.724 -3.336 1.00 98.62 194 GLU A C 1
ATOM 1538 O O . GLU A 1 194 ? -9.389 2.399 -2.235 1.00 98.62 194 GLU A O 1
ATOM 1543 N N . HIS A 1 195 ? -7.715 2.372 -3.739 1.00 98.62 195 HIS A N 1
ATOM 1544 C CA . HIS A 1 195 ? -6.802 1.535 -2.973 1.00 98.62 195 HIS A CA 1
ATOM 1545 C C . HIS A 1 195 ? -5.454 2.236 -2.833 1.00 98.62 195 HIS A C 1
ATOM 1547 O O . HIS A 1 195 ? -4.802 2.540 -3.832 1.00 98.62 195 HIS A O 1
ATOM 1553 N N . LEU A 1 196 ? -5.032 2.468 -1.593 1.00 98.19 196 LEU A N 1
ATOM 1554 C CA . LEU A 1 196 ? -3.746 3.081 -1.285 1.00 98.19 196 LEU A CA 1
ATOM 1555 C C . LEU A 1 196 ? -2.962 2.201 -0.321 1.00 98.19 196 LEU A C 1
ATOM 1557 O O . LEU A 1 196 ? -3.478 1.802 0.724 1.00 98.19 196 LEU A O 1
ATOM 1561 N N . MET A 1 197 ? -1.714 1.910 -0.667 1.00 96.38 197 MET A N 1
ATOM 1562 C CA . MET A 1 197 ? -0.796 1.134 0.153 1.00 96.38 197 MET A CA 1
ATOM 1563 C C . MET A 1 197 ? 0.525 1.893 0.306 1.00 96.38 197 MET A C 1
ATOM 1565 O O . MET A 1 197 ? 1.197 2.142 -0.693 1.00 96.38 197 MET A O 1
ATOM 1569 N N . LEU A 1 198 ? 0.877 2.293 1.531 1.00 93.69 198 LEU A N 1
ATOM 1570 C CA . LEU A 1 198 ? 2.025 3.169 1.809 1.00 93.69 198 LEU A CA 1
ATOM 1571 C C . LEU A 1 198 ? 2.764 2.781 3.089 1.00 93.69 198 LEU A C 1
ATOM 1573 O O . LEU A 1 198 ? 2.156 2.319 4.058 1.00 93.69 198 LEU A O 1
ATOM 1577 N N . ASP A 1 199 ? 4.069 3.040 3.115 1.00 90.00 199 ASP A N 1
ATOM 1578 C CA . ASP A 1 199 ? 4.853 2.985 4.350 1.00 90.00 199 ASP A CA 1
ATOM 1579 C C . ASP A 1 199 ? 4.483 4.122 5.298 1.00 90.00 199 ASP A C 1
ATOM 1581 O O . ASP A 1 199 ? 4.270 5.266 4.885 1.00 90.00 199 ASP A O 1
ATOM 1585 N N . VAL A 1 200 ? 4.465 3.814 6.592 1.00 89.38 200 VAL A N 1
ATOM 1586 C CA . VAL A 1 200 ? 4.259 4.797 7.658 1.00 89.38 200 VAL A CA 1
ATOM 1587 C C . VAL A 1 200 ? 5.278 4.602 8.771 1.00 89.38 200 VAL A C 1
ATOM 1589 O O . VAL A 1 200 ? 5.919 3.557 8.894 1.00 89.38 200 VAL A O 1
ATOM 1592 N N . ALA A 1 201 ? 5.422 5.626 9.611 1.00 86.38 201 ALA A N 1
ATOM 1593 C CA . ALA A 1 201 ? 6.218 5.525 10.824 1.00 86.38 201 ALA A CA 1
ATOM 1594 C C . ALA A 1 201 ? 5.684 4.419 11.754 1.00 86.38 201 ALA A C 1
ATOM 1596 O O . ALA A 1 201 ? 4.615 3.845 11.546 1.00 86.38 201 ALA A O 1
ATOM 1597 N N . HIS A 1 202 ? 6.445 4.108 12.798 1.00 84.62 202 HIS A N 1
ATOM 1598 C CA . HIS A 1 202 ? 5.997 3.176 13.824 1.00 84.62 202 HIS A CA 1
ATOM 1599 C C . HIS A 1 202 ? 4.691 3.675 14.481 1.00 84.62 202 HIS A C 1
ATOM 1601 O O . HIS A 1 202 ? 4.588 4.848 14.837 1.00 84.62 202 HIS A O 1
ATOM 1607 N N . VAL A 1 203 ? 3.693 2.793 14.623 1.00 87.50 203 VAL A N 1
ATOM 1608 C CA . VAL A 1 203 ? 2.337 3.144 15.098 1.00 87.50 203 VAL A CA 1
ATOM 1609 C C . VAL A 1 203 ? 2.038 2.619 16.508 1.00 87.50 203 VAL A C 1
ATOM 1611 O O . VAL A 1 203 ? 0.940 2.862 16.997 1.00 87.50 203 VAL A O 1
ATOM 1614 N N . GLY A 1 204 ? 2.994 1.962 17.181 1.00 83.56 204 GLY A N 1
ATOM 1615 C CA . GLY A 1 204 ? 2.756 1.132 18.374 1.00 83.56 204 GLY A CA 1
ATOM 1616 C C . GLY A 1 204 ? 2.134 1.837 19.577 1.00 83.56 204 GLY A C 1
ATOM 1617 O O . GLY A 1 204 ? 1.370 1.238 20.326 1.00 83.56 204 GLY A O 1
ATOM 1618 N N . LYS A 1 205 ? 2.330 3.152 19.721 1.00 83.44 205 LYS A N 1
ATOM 1619 C CA . LYS A 1 205 ? 1.734 3.949 20.812 1.00 83.44 205 LYS A CA 1
ATOM 1620 C C . LYS A 1 205 ? 0.709 4.987 20.354 1.00 83.44 205 LYS A C 1
ATOM 1622 O O . LYS A 1 205 ? 0.208 5.773 21.158 1.00 83.44 205 LYS A O 1
ATOM 1627 N N . LEU A 1 206 ? 0.349 4.985 19.073 1.00 86.25 206 LEU A N 1
ATOM 1628 C CA . LEU A 1 206 ? -0.621 5.913 18.507 1.00 86.25 206 LEU A CA 1
ATOM 1629 C C . LEU A 1 206 ? -1.983 5.805 19.226 1.00 86.25 206 LEU A C 1
ATOM 1631 O O . LEU A 1 206 ? -2.594 4.733 19.268 1.00 86.25 206 LEU A O 1
ATOM 1635 N N . TRP A 1 207 ? -2.442 6.914 19.819 1.00 85.19 207 TRP A N 1
ATOM 1636 C CA . TRP A 1 207 ? -3.643 6.985 20.670 1.00 85.19 207 TRP A CA 1
ATOM 1637 C C . TRP A 1 207 ? -3.698 5.947 21.808 1.00 85.19 207 TRP A C 1
ATOM 1639 O O . TRP A 1 207 ? -4.786 5.514 22.200 1.00 85.19 207 TRP A O 1
ATOM 1649 N N . HIS A 1 208 ? -2.551 5.500 22.326 1.00 82.88 208 HIS A N 1
ATOM 1650 C CA . HIS A 1 208 ? -2.526 4.707 23.552 1.00 82.88 208 HIS A CA 1
ATOM 1651 C C . HIS A 1 208 ? -2.827 5.621 24.761 1.00 82.88 208 HIS A C 1
ATOM 1653 O O . HIS A 1 208 ? -2.314 6.739 24.795 1.00 82.88 208 HIS A O 1
ATOM 1659 N N . PRO A 1 209 ? -3.630 5.196 25.761 1.00 81.00 209 PRO A N 1
ATOM 1660 C CA . PRO A 1 209 ? -4.040 6.067 26.874 1.00 81.00 209 PRO A CA 1
ATOM 1661 C C . PRO A 1 209 ? -2.886 6.671 27.681 1.00 81.00 209 PRO A C 1
ATOM 1663 O O . PRO A 1 209 ? -3.038 7.738 28.264 1.00 81.00 209 PRO A O 1
ATOM 1666 N N . SER A 1 210 ? -1.745 5.982 27.724 1.00 83.44 210 SER A N 1
ATOM 1667 C CA . SER A 1 210 ? -0.542 6.431 28.432 1.00 83.44 210 SER A CA 1
ATOM 1668 C C . SER A 1 210 ? 0.492 7.117 27.537 1.00 83.44 210 SER A C 1
ATOM 1670 O O . SER A 1 210 ? 1.565 7.444 28.028 1.00 83.44 210 SER A O 1
ATOM 1672 N N . ALA A 1 211 ? 0.233 7.255 26.234 1.00 86.19 211 ALA A N 1
ATOM 1673 C CA . ALA A 1 211 ? 1.207 7.821 25.310 1.00 86.19 211 ALA A CA 1
ATOM 1674 C C . ALA A 1 211 ? 1.164 9.348 25.324 1.00 86.19 211 ALA A C 1
ATOM 1676 O O . ALA A 1 211 ? 0.093 9.951 25.232 1.00 86.19 211 ALA A O 1
ATOM 1677 N N . ILE A 1 212 ? 2.340 9.968 25.360 1.00 85.31 212 ILE A N 1
ATOM 1678 C CA . ILE A 1 212 ? 2.499 11.416 25.253 1.00 85.31 212 ILE A CA 1
ATOM 1679 C C . ILE A 1 212 ? 2.912 11.761 23.809 1.00 85.31 212 ILE A C 1
ATOM 1681 O O . ILE A 1 212 ? 3.991 11.353 23.367 1.00 85.31 212 ILE A O 1
ATOM 1685 N N . PRO A 1 213 ? 2.091 12.503 23.035 1.00 83.88 213 PRO A N 1
ATOM 1686 C CA . PRO A 1 213 ? 2.468 12.956 21.694 1.00 83.88 213 PRO A CA 1
ATOM 1687 C C . PRO A 1 213 ? 3.777 13.759 21.705 1.00 83.88 213 PRO A C 1
ATOM 1689 O O . PRO A 1 213 ? 3.956 14.637 22.543 1.00 83.88 213 PRO A O 1
ATOM 1692 N N . GLY A 1 214 ? 4.686 13.462 20.775 1.00 79.62 214 GLY A N 1
ATOM 1693 C CA . GLY A 1 214 ? 6.020 14.070 20.701 1.00 79.62 214 GLY A CA 1
ATOM 1694 C C . GLY A 1 214 ? 7.083 13.386 21.562 1.00 79.62 214 GLY A C 1
ATOM 1695 O O . GLY A 1 214 ? 8.264 13.617 21.330 1.00 79.62 214 GLY A O 1
ATOM 1696 N N . VAL A 1 215 ? 6.679 12.519 22.497 1.00 82.69 215 VAL A N 1
ATOM 1697 C CA . VAL A 1 215 ? 7.589 11.692 23.307 1.00 82.69 215 VAL A CA 1
ATOM 1698 C C . VAL A 1 215 ? 7.484 10.230 22.877 1.00 82.69 215 VAL A C 1
ATOM 1700 O O . VAL A 1 215 ? 8.450 9.639 22.411 1.00 82.69 215 VAL A O 1
ATOM 1703 N N . ASP A 1 216 ? 6.283 9.661 22.977 1.00 81.56 216 ASP A N 1
ATOM 1704 C CA . ASP A 1 216 ? 5.997 8.257 22.662 1.00 81.56 216 ASP A CA 1
ATOM 1705 C C . ASP A 1 216 ? 5.575 8.034 21.206 1.00 81.56 216 ASP A C 1
ATOM 1707 O O . ASP A 1 216 ? 5.609 6.912 20.702 1.00 81.56 216 ASP A O 1
ATOM 1711 N N . VAL A 1 217 ? 5.096 9.094 20.551 1.00 81.38 217 VAL A N 1
ATOM 1712 C CA . VAL A 1 217 ? 4.511 9.046 19.208 1.00 81.38 217 VAL A CA 1
ATOM 1713 C C . VAL A 1 217 ? 5.010 10.230 18.402 1.00 81.38 217 VAL A C 1
ATOM 1715 O O . VAL A 1 217 ? 4.911 11.373 18.852 1.00 81.38 217 VAL A O 1
ATOM 1718 N N . ASP A 1 218 ? 5.477 9.966 17.185 1.00 82.81 218 ASP A N 1
ATOM 1719 C CA . ASP A 1 218 ? 5.830 11.015 16.234 1.00 82.81 218 ASP A CA 1
ATOM 1720 C C . ASP A 1 218 ? 4.587 11.835 15.860 1.00 82.81 218 ASP A C 1
ATOM 1722 O O . ASP A 1 218 ? 3.614 11.313 15.309 1.00 82.81 218 ASP A O 1
ATOM 1726 N N . VAL A 1 219 ? 4.617 13.137 16.145 1.00 85.06 219 VAL A N 1
ATOM 1727 C CA . VAL A 1 219 ? 3.489 14.040 15.879 1.00 85.06 219 VAL A CA 1
ATOM 1728 C C . VAL A 1 219 ? 3.175 14.126 14.381 1.00 85.06 219 VAL A C 1
ATOM 1730 O O . VAL A 1 219 ? 2.010 14.290 14.008 1.00 85.06 219 VAL A O 1
ATOM 1733 N N . HIS A 1 220 ? 4.173 13.941 13.512 1.00 86.44 220 HIS A N 1
ATOM 1734 C CA . HIS A 1 220 ? 3.980 13.951 12.059 1.00 86.44 220 HIS A CA 1
ATOM 1735 C C . HIS A 1 220 ? 3.060 12.820 11.597 1.00 86.44 220 HIS A C 1
ATOM 1737 O O . HIS A 1 220 ? 2.338 12.979 10.613 1.00 86.44 220 HIS A O 1
ATOM 1743 N N . LEU A 1 221 ? 3.010 11.704 12.332 1.00 89.25 221 LEU A N 1
ATOM 1744 C CA . LEU A 1 221 ? 2.118 10.596 12.014 1.00 89.25 221 LEU A CA 1
ATOM 1745 C C . LEU A 1 221 ? 0.645 11.022 12.078 1.00 89.25 221 LEU A C 1
ATOM 1747 O O . LEU A 1 221 ? -0.131 10.638 11.208 1.00 89.25 221 LEU A O 1
ATOM 1751 N N . TYR A 1 222 ? 0.251 11.880 13.026 1.00 91.25 222 TYR A N 1
ATOM 1752 C CA . TYR A 1 222 ? -1.120 12.405 13.068 1.00 91.25 222 TYR A CA 1
ATOM 1753 C C . TYR A 1 222 ? -1.455 13.235 11.825 1.00 91.25 222 TYR A C 1
ATOM 1755 O O . TYR A 1 222 ? -2.562 13.136 11.300 1.00 91.25 222 TYR A O 1
ATOM 1763 N N . GLN A 1 223 ? -0.498 14.022 11.325 1.00 92.75 223 GLN A N 1
ATOM 1764 C CA . GLN A 1 223 ? -0.681 14.826 10.115 1.00 92.75 223 GLN A CA 1
ATOM 1765 C C . GLN A 1 223 ? -0.800 13.939 8.870 1.00 92.75 223 GLN A C 1
ATOM 1767 O O . GLN A 1 223 ? -1.676 14.162 8.037 1.00 92.75 223 GLN A O 1
ATOM 1772 N N . VAL A 1 224 ? 0.045 12.909 8.773 1.00 94.12 224 VAL A N 1
ATOM 1773 C CA . VAL A 1 224 ? 0.009 11.889 7.713 1.00 94.12 224 VAL A CA 1
ATOM 1774 C C . VAL A 1 224 ? -1.343 11.177 7.698 1.00 94.12 224 VAL A C 1
ATOM 1776 O O . VAL A 1 224 ? -1.989 11.112 6.656 1.00 94.12 224 VAL A O 1
ATOM 1779 N N . LEU A 1 225 ? -1.823 10.707 8.854 1.00 95.06 225 LEU A N 1
ATOM 1780 C CA . LEU A 1 225 ? -3.127 10.047 8.938 1.00 95.06 225 LEU A CA 1
ATOM 1781 C C . LEU A 1 225 ? -4.277 11.009 8.618 1.00 95.06 225 LEU A C 1
ATOM 1783 O O . LEU A 1 225 ? -5.213 10.631 7.917 1.00 95.06 225 LEU A O 1
ATOM 1787 N N . GLY A 1 226 ? -4.192 12.260 9.077 1.00 95.75 226 GLY A N 1
ATOM 1788 C CA . GLY A 1 226 ? -5.163 13.307 8.762 1.00 95.75 226 GLY A CA 1
ATOM 1789 C C . GLY A 1 226 ? -5.231 13.643 7.268 1.00 95.75 226 GLY A C 1
ATOM 1790 O O . GLY A 1 226 ? -6.310 13.949 6.756 1.00 95.75 226 GLY A O 1
ATOM 1791 N N . ALA A 1 227 ? -4.116 13.534 6.540 1.00 97.19 227 ALA A N 1
ATOM 1792 C CA . ALA A 1 227 ? -4.064 13.779 5.099 1.00 97.19 227 ALA A CA 1
ATOM 1793 C C . ALA A 1 227 ? -4.919 12.789 4.289 1.00 97.19 227 ALA A C 1
ATOM 1795 O O . ALA A 1 227 ? -5.436 13.162 3.236 1.00 97.19 227 ALA A O 1
ATOM 1796 N N . PHE A 1 228 ? -5.174 11.577 4.799 1.00 97.44 228 PHE A N 1
ATOM 1797 C CA . PHE A 1 228 ? -6.052 10.617 4.119 1.00 97.44 228 PHE A CA 1
ATOM 1798 C C . PHE A 1 228 ? -7.511 11.085 4.006 1.00 97.44 228 PHE A C 1
ATOM 1800 O O . PHE A 1 228 ? -8.240 10.601 3.142 1.00 97.44 228 PHE A O 1
ATOM 1807 N N . SER A 1 229 ? -7.929 12.079 4.799 1.00 96.88 229 SER A N 1
ATOM 1808 C CA . SER A 1 229 ? -9.246 12.725 4.661 1.00 96.88 229 SER A CA 1
ATOM 1809 C C . SER A 1 229 ? -9.485 13.361 3.286 1.00 96.88 229 SER A C 1
ATOM 1811 O O . SER A 1 229 ? -10.629 13.613 2.911 1.00 96.88 229 SER A O 1
ATOM 1813 N N . LYS A 1 230 ? -8.422 13.633 2.515 1.00 97.75 230 LYS A N 1
ATOM 1814 C CA . LYS A 1 230 ? -8.530 14.239 1.183 1.00 97.75 230 LYS A CA 1
ATOM 1815 C C . LYS A 1 230 ? -8.995 13.263 0.105 1.00 97.75 230 LYS A C 1
ATOM 1817 O O . LYS A 1 230 ? -9.533 13.709 -0.908 1.00 97.75 230 LYS A O 1
ATOM 1822 N N . PHE A 1 231 ? -8.860 11.955 0.317 1.00 97.56 231 PHE A N 1
ATOM 1823 C CA . PHE A 1 231 ? -9.320 10.965 -0.652 1.00 97.56 231 PHE A CA 1
ATOM 1824 C C . PHE A 1 231 ? -10.814 10.687 -0.484 1.00 97.56 231 PHE A C 1
ATOM 1826 O O . PHE A 1 231 ? -11.245 10.065 0.487 1.00 97.56 231 PHE A O 1
ATOM 1833 N N . ARG A 1 232 ? -11.611 11.112 -1.468 1.00 95.94 232 ARG A N 1
ATOM 1834 C CA . ARG A 1 232 ? -13.078 10.965 -1.453 1.00 95.94 232 ARG A CA 1
ATOM 1835 C C . ARG A 1 232 ? -13.564 9.551 -1.768 1.00 95.94 232 ARG A C 1
ATOM 1837 O O . ARG A 1 232 ? -14.682 9.200 -1.403 1.00 95.94 232 ARG A O 1
ATOM 1844 N N . HIS A 1 233 ? -12.749 8.776 -2.479 1.00 97.44 233 HIS A N 1
ATOM 1845 C CA . HIS A 1 233 ? -13.105 7.450 -2.988 1.00 97.44 233 HIS A CA 1
ATOM 1846 C C . HIS A 1 233 ? -12.266 6.325 -2.378 1.00 97.44 233 HIS A C 1
ATOM 1848 O O . HIS A 1 233 ? -12.405 5.178 -2.793 1.00 97.44 233 HIS A O 1
ATOM 1854 N N . LEU A 1 234 ? -11.430 6.625 -1.378 1.00 98.25 234 LEU A N 1
ATOM 1855 C CA . LEU A 1 234 ? -10.554 5.636 -0.761 1.00 98.25 234 LEU A CA 1
ATOM 1856 C C . LEU A 1 234 ? -11.384 4.600 -0.001 1.00 98.25 234 LEU A C 1
ATOM 1858 O O . LEU A 1 234 ? -12.004 4.925 1.011 1.00 98.25 234 LEU A O 1
ATOM 1862 N N . LYS A 1 235 ? -11.379 3.359 -0.489 1.00 98.25 235 LYS A N 1
ATOM 1863 C CA . LYS A 1 235 ? -12.072 2.206 0.102 1.00 98.25 235 LYS A CA 1
ATOM 1864 C C . LYS A 1 235 ? -11.121 1.323 0.890 1.00 98.25 235 LYS A C 1
ATOM 1866 O O . LYS A 1 235 ? -11.495 0.786 1.927 1.00 98.25 235 LYS A O 1
ATOM 1871 N N . THR A 1 236 ? -9.893 1.157 0.408 1.00 98.56 236 THR A N 1
ATOM 1872 C CA . THR A 1 236 ? -8.880 0.326 1.065 1.00 98.56 236 THR A CA 1
ATOM 1873 C C . THR A 1 236 ? -7.636 1.136 1.359 1.00 98.56 236 THR A C 1
ATOM 1875 O O . THR A 1 236 ? -7.037 1.707 0.450 1.00 98.56 236 THR A O 1
ATOM 1878 N N . LEU A 1 237 ? -7.208 1.108 2.616 1.00 98.31 237 LEU A N 1
ATOM 1879 C CA . LEU A 1 237 ? -5.930 1.651 3.040 1.00 98.31 237 LEU A CA 1
ATOM 1880 C C . LEU A 1 237 ? -5.088 0.534 3.648 1.00 98.31 237 LEU A C 1
ATOM 1882 O O . LEU A 1 237 ? -5.494 -0.100 4.621 1.00 98.31 237 LEU A O 1
ATOM 1886 N N . ARG A 1 238 ? -3.905 0.296 3.091 1.00 96.62 238 ARG A N 1
ATOM 1887 C CA . ARG A 1 238 ? -2.892 -0.564 3.700 1.00 96.62 238 ARG A CA 1
ATOM 1888 C C . ARG A 1 238 ? -1.731 0.296 4.158 1.00 96.62 238 ARG A C 1
ATOM 1890 O O . ARG A 1 238 ? -1.167 1.049 3.373 1.00 96.62 238 ARG A O 1
ATOM 1897 N N . LEU A 1 239 ? -1.372 0.170 5.421 1.00 94.62 239 LEU A N 1
ATOM 1898 C CA . LEU A 1 239 ? -0.203 0.826 5.973 1.00 94.62 239 LEU A CA 1
ATOM 1899 C C . LEU A 1 239 ? 0.846 -0.235 6.281 1.00 94.62 239 LEU A C 1
ATOM 1901 O O . LEU A 1 239 ? 0.524 -1.282 6.858 1.00 94.62 239 LEU A O 1
ATOM 1905 N N . PHE A 1 240 ? 2.089 0.060 5.917 1.00 90.25 240 PHE A N 1
ATOM 1906 C CA . PHE A 1 240 ? 3.258 -0.729 6.287 1.00 90.25 240 PHE A CA 1
ATOM 1907 C C . PHE A 1 240 ? 3.995 -0.007 7.420 1.00 90.25 240 PHE A C 1
ATOM 1909 O O . PHE A 1 240 ? 4.878 0.814 7.166 1.00 90.25 240 PHE A O 1
ATOM 1916 N N . PRO A 1 241 ? 3.580 -0.214 8.682 1.00 88.94 241 PRO A N 1
ATOM 1917 C CA . PRO A 1 241 ? 4.273 0.365 9.818 1.00 88.94 241 PRO A CA 1
ATOM 1918 C C . PRO A 1 241 ? 5.614 -0.324 10.056 1.00 88.94 241 PRO A C 1
ATOM 1920 O O . PRO A 1 241 ? 5.814 -1.496 9.729 1.00 88.94 241 PRO A O 1
ATOM 1923 N N . ARG A 1 242 ? 6.520 0.404 10.704 1.00 82.75 242 ARG A N 1
ATOM 1924 C CA . ARG A 1 242 ? 7.849 -0.105 11.041 1.00 82.75 242 ARG A CA 1
ATOM 1925 C C . ARG A 1 242 ? 7.836 -1.111 12.176 1.00 82.75 242 ARG A C 1
ATOM 1927 O O . ARG A 1 242 ? 7.189 -0.894 13.202 1.00 82.75 242 ARG A O 1
ATOM 1934 N N . TYR A 1 243 ? 8.661 -2.137 11.994 1.00 80.19 243 TYR A N 1
ATOM 1935 C CA . TYR A 1 243 ? 8.950 -3.178 12.980 1.00 80.19 243 TYR A CA 1
ATOM 1936 C C . TYR A 1 243 ? 10.287 -2.977 13.684 1.00 80.19 243 TYR A C 1
ATOM 1938 O O . TYR A 1 243 ? 10.600 -3.704 14.613 1.00 80.19 243 TYR A O 1
ATOM 1946 N N . TYR A 1 244 ? 11.083 -1.998 13.266 1.00 77.12 244 TYR A N 1
ATOM 1947 C CA . TYR A 1 244 ? 12.300 -1.626 13.969 1.00 77.12 244 TYR A CA 1
ATOM 1948 C C . TYR A 1 244 ? 12.106 -0.261 14.619 1.00 77.12 244 TYR A C 1
ATOM 1950 O O . TYR A 1 244 ? 11.730 0.703 13.944 1.00 77.12 244 TYR A O 1
ATOM 1958 N N . CYS A 1 245 ? 12.369 -0.177 15.920 1.00 74.12 245 CYS A N 1
ATOM 1959 C CA . CYS A 1 245 ? 12.382 1.080 16.655 1.00 74.12 245 CYS A CA 1
ATOM 1960 C C . CYS A 1 245 ? 13.806 1.355 17.129 1.00 74.12 245 CYS A C 1
ATOM 1962 O O . CYS A 1 245 ? 14.322 0.628 17.973 1.00 74.12 245 CYS A O 1
ATOM 1964 N N . ALA A 1 246 ? 14.432 2.383 16.555 1.00 71.50 246 ALA A N 1
ATOM 1965 C CA . ALA A 1 246 ? 15.746 2.868 16.962 1.00 71.50 246 ALA A CA 1
ATOM 1966 C C . ALA A 1 246 ? 15.600 3.962 18.023 1.00 71.50 246 ALA A C 1
ATOM 1968 O O . ALA A 1 246 ? 14.718 4.819 17.900 1.00 71.50 246 ALA A O 1
ATOM 1969 N N . ASP A 1 247 ? 16.479 3.960 19.019 1.00 69.19 247 ASP A N 1
ATOM 1970 C CA . ASP A 1 247 ? 16.703 5.110 19.884 1.00 69.19 247 ASP A CA 1
ATOM 1971 C C . ASP A 1 247 ? 17.521 6.203 19.164 1.00 69.19 247 ASP A C 1
ATOM 1973 O O . ASP A 1 247 ? 17.902 6.078 17.995 1.00 69.19 247 ASP A O 1
ATOM 1977 N N . GLU A 1 248 ? 17.784 7.310 19.859 1.00 67.19 248 GLU A N 1
ATOM 1978 C CA . GLU A 1 248 ? 18.563 8.437 19.326 1.00 67.19 248 GLU A CA 1
ATOM 1979 C C . GLU A 1 248 ? 20.017 8.069 18.987 1.00 67.19 248 GLU A C 1
ATOM 1981 O O . GLU A 1 248 ? 20.641 8.732 18.160 1.00 67.19 248 GLU A O 1
ATOM 1986 N N . ASN A 1 249 ? 20.538 6.987 19.570 1.00 66.50 249 ASN A N 1
ATOM 1987 C CA . ASN A 1 249 ? 21.885 6.473 19.335 1.00 66.50 249 ASN A CA 1
ATOM 1988 C C . ASN A 1 249 ? 21.924 5.423 18.210 1.00 66.50 249 ASN A C 1
ATOM 1990 O O . ASN A 1 249 ? 22.970 4.821 17.964 1.00 66.50 249 ASN A O 1
ATOM 1994 N N . GLY A 1 250 ? 20.791 5.172 17.542 1.00 65.06 250 GLY A N 1
ATOM 1995 C CA . GLY A 1 250 ? 20.655 4.141 16.514 1.00 65.06 250 GLY A CA 1
ATOM 1996 C C . GLY A 1 250 ? 20.579 2.716 17.069 1.00 65.06 250 GLY A C 1
ATOM 1997 O O . GLY A 1 250 ? 20.427 1.771 16.296 1.00 65.06 250 GLY A O 1
ATOM 1998 N N . GLN A 1 251 ? 20.632 2.536 18.391 1.00 70.19 251 GLN A N 1
ATOM 1999 C CA . GLN A 1 251 ? 20.419 1.240 19.023 1.00 70.19 251 GLN A CA 1
ATOM 2000 C C . GLN A 1 251 ? 18.921 0.964 19.028 1.00 70.19 251 GLN A C 1
ATOM 2002 O O . GLN A 1 251 ? 18.124 1.730 19.561 1.00 70.19 251 GLN A O 1
ATOM 2007 N N . GLY A 1 252 ? 18.509 -0.118 18.382 1.00 72.25 252 GLY A N 1
ATOM 2008 C CA . GLY A 1 252 ? 17.098 -0.430 18.249 1.00 72.25 252 GLY A CA 1
ATOM 2009 C C . GLY A 1 252 ? 16.815 -1.906 18.356 1.00 72.25 252 GLY A C 1
ATOM 2010 O O . GLY A 1 252 ? 17.704 -2.753 18.283 1.00 72.25 252 GLY A O 1
ATOM 2011 N N . LEU A 1 253 ? 15.540 -2.198 18.555 1.00 77.38 253 LEU A N 1
ATOM 2012 C CA . LEU A 1 253 ? 15.045 -3.555 18.666 1.00 77.38 253 LEU A CA 1
ATOM 2013 C C . LEU A 1 253 ? 13.931 -3.766 17.649 1.00 77.38 253 LEU A C 1
ATOM 2015 O O . LEU A 1 253 ? 13.128 -2.871 17.359 1.00 77.38 253 LEU A O 1
ATOM 2019 N N . TRP A 1 254 ? 13.900 -4.983 17.116 1.00 79.81 254 TRP A N 1
ATOM 2020 C CA . TRP A 1 254 ? 12.759 -5.470 16.364 1.00 79.81 254 TRP A CA 1
ATOM 2021 C C . TRP A 1 254 ? 11.589 -5.672 17.326 1.00 79.81 254 TRP A C 1
ATOM 2023 O O . TRP A 1 254 ? 11.698 -6.402 18.308 1.00 79.81 254 TRP A O 1
ATOM 2033 N N . GLN A 1 255 ? 10.470 -5.019 17.042 1.00 82.56 255 GLN A N 1
ATOM 2034 C CA . GLN A 1 255 ? 9.242 -5.082 17.819 1.00 82.56 255 GLN A CA 1
ATOM 2035 C C . GLN A 1 255 ? 8.023 -5.117 16.899 1.00 82.56 255 GLN A C 1
ATOM 2037 O O . GLN A 1 255 ? 8.082 -4.722 15.733 1.00 82.56 255 GLN A O 1
ATOM 2042 N N . GLN A 1 256 ? 6.897 -5.608 17.417 1.00 85.25 256 GLN A N 1
ATOM 2043 C CA . GLN A 1 256 ? 5.641 -5.555 16.675 1.00 85.25 256 GLN A CA 1
ATOM 2044 C C . GLN A 1 256 ? 5.274 -4.101 16.390 1.00 85.25 256 GLN A C 1
ATOM 2046 O O . GLN A 1 256 ? 5.513 -3.214 17.201 1.00 85.25 256 GLN A O 1
ATOM 2051 N N . ALA A 1 257 ? 4.674 -3.852 15.230 1.00 81.50 257 ALA A N 1
ATOM 2052 C CA . ALA A 1 257 ? 4.264 -2.505 14.855 1.00 81.50 257 ALA A CA 1
ATOM 2053 C C . ALA A 1 257 ? 3.159 -1.919 15.751 1.00 81.50 257 ALA A C 1
ATOM 2055 O O . ALA A 1 257 ? 2.981 -0.702 15.763 1.00 81.50 257 ALA A O 1
ATOM 2056 N N . ILE A 1 258 ? 2.402 -2.783 16.430 1.00 86.81 258 ILE A N 1
ATOM 2057 C CA . ILE A 1 258 ? 1.249 -2.473 17.275 1.00 86.81 258 ILE A CA 1
ATOM 2058 C C . ILE A 1 258 ? 1.366 -3.291 18.558 1.00 86.81 258 ILE A C 1
ATOM 2060 O O . ILE A 1 258 ? 1.593 -4.501 18.489 1.00 86.81 258 ILE A O 1
ATOM 2064 N N . ASP A 1 259 ? 1.157 -2.635 19.698 1.00 80.88 259 ASP A N 1
ATOM 2065 C CA . ASP A 1 259 ? 1.259 -3.261 21.022 1.00 80.88 259 ASP A CA 1
ATOM 2066 C C . ASP A 1 259 ? -0.052 -3.953 21.442 1.00 80.88 259 ASP A C 1
ATOM 2068 O O . ASP A 1 259 ? -0.037 -4.942 22.177 1.00 80.88 259 ASP A O 1
ATOM 2072 N N . ASP A 1 260 ? -1.205 -3.451 20.973 1.00 87.06 260 ASP A N 1
ATOM 2073 C CA . ASP A 1 260 ? -2.532 -3.963 21.334 1.00 87.06 260 ASP A CA 1
ATOM 2074 C C . ASP A 1 260 ? -3.533 -3.960 20.164 1.00 87.06 260 ASP A C 1
ATOM 2076 O O . ASP A 1 260 ? -3.614 -3.010 19.391 1.00 87.06 260 ASP A O 1
ATOM 2080 N N . ASP A 1 261 ? -4.384 -4.987 20.063 1.00 91.94 261 ASP A N 1
ATOM 2081 C CA . ASP A 1 261 ? -5.407 -5.071 19.000 1.00 91.94 261 ASP A CA 1
ATOM 2082 C C . ASP A 1 261 ? -6.389 -3.887 19.008 1.00 91.94 261 ASP A C 1
ATOM 2084 O O . ASP A 1 261 ? -6.915 -3.481 17.967 1.00 91.94 261 ASP A O 1
ATOM 2088 N N . GLY A 1 262 ? -6.647 -3.315 20.188 1.00 92.31 262 GLY A N 1
ATOM 2089 C CA . GLY A 1 262 ? -7.505 -2.147 20.338 1.00 92.31 262 GLY A CA 1
ATOM 2090 C C . GLY A 1 262 ? -6.937 -0.920 19.627 1.00 92.31 262 GLY A C 1
ATOM 2091 O O . GLY A 1 262 ? -7.715 -0.082 19.173 1.00 92.31 262 GLY A O 1
ATOM 2092 N N . GLN A 1 263 ? -5.618 -0.816 19.457 1.00 91.19 263 GLN A N 1
ATOM 2093 C CA . GLN A 1 263 ? -4.987 0.248 18.683 1.00 91.19 263 GLN A CA 1
ATOM 2094 C C . GLN A 1 263 ? -5.362 0.178 17.207 1.00 91.19 263 GLN A C 1
ATOM 2096 O O . GLN A 1 263 ? -5.761 1.197 16.647 1.00 91.19 263 GLN A O 1
ATOM 2101 N N . ALA A 1 264 ? -5.329 -1.005 16.588 1.00 93.56 264 ALA A N 1
ATOM 2102 C CA . ALA A 1 264 ? -5.760 -1.170 15.199 1.00 93.56 264 ALA A CA 1
ATOM 2103 C C . ALA A 1 264 ? -7.224 -0.723 15.011 1.00 93.56 264 ALA A C 1
ATOM 2105 O O . ALA A 1 264 ? -7.560 -0.049 14.035 1.00 93.56 264 ALA A O 1
ATOM 2106 N N . VAL A 1 265 ? -8.086 -1.014 15.996 1.00 95.00 265 VAL A N 1
ATOM 2107 C CA . VAL A 1 265 ? -9.479 -0.538 16.026 1.00 95.00 265 VAL A CA 1
ATOM 2108 C C . VAL A 1 265 ? -9.557 0.982 16.192 1.00 95.00 265 VAL A C 1
ATOM 2110 O O . VAL A 1 265 ? -10.317 1.627 15.471 1.00 95.00 265 VAL A O 1
ATOM 2113 N N . ARG A 1 266 ? -8.779 1.585 17.104 1.00 93.94 266 ARG A N 1
ATOM 2114 C CA . ARG A 1 266 ? -8.734 3.049 17.294 1.00 93.94 266 ARG A CA 1
ATOM 2115 C C . ARG A 1 266 ? -8.290 3.762 16.012 1.00 93.94 266 ARG A C 1
ATOM 2117 O O . ARG A 1 266 ? -8.946 4.722 15.610 1.00 93.94 266 ARG A O 1
ATOM 2124 N N . ILE A 1 267 ? -7.262 3.241 15.337 1.00 94.19 267 ILE A N 1
ATOM 2125 C CA . ILE A 1 267 ? -6.772 3.761 14.055 1.00 94.19 267 ILE A CA 1
ATOM 2126 C C . ILE A 1 267 ? -7.862 3.690 12.988 1.00 94.19 267 ILE A C 1
ATOM 2128 O O . ILE A 1 267 ? -8.166 4.704 12.359 1.00 94.19 267 ILE A O 1
ATOM 2132 N N . PHE A 1 268 ? -8.503 2.529 12.823 1.00 95.94 268 PHE A N 1
ATOM 2133 C CA . PHE A 1 268 ? -9.593 2.378 11.861 1.00 95.94 268 PHE A CA 1
ATOM 2134 C C . PHE A 1 268 ? -10.740 3.355 12.129 1.00 95.94 268 PHE A C 1
ATOM 2136 O O . PHE A 1 268 ? -11.212 4.004 11.203 1.00 95.94 268 PHE A O 1
ATOM 2143 N N . LYS A 1 269 ? -11.164 3.516 13.388 1.00 95.12 269 LYS A N 1
ATOM 2144 C CA . LYS A 1 269 ? -12.258 4.435 13.745 1.00 95.12 269 LYS A CA 1
ATOM 2145 C C . LYS A 1 269 ? -11.927 5.886 13.428 1.00 95.12 269 LYS A C 1
ATOM 2147 O O . LYS A 1 269 ? -12.778 6.589 12.889 1.00 95.12 269 LYS A O 1
ATOM 2152 N N . TYR A 1 270 ? -10.709 6.326 13.742 1.00 95.12 270 TYR A N 1
ATOM 2153 C CA . TYR A 1 270 ? -10.259 7.669 13.395 1.00 95.12 270 TYR A CA 1
ATOM 2154 C C . TYR A 1 270 ? -10.277 7.870 11.877 1.00 95.12 270 TYR A C 1
ATOM 2156 O O . TYR A 1 270 ? -10.942 8.782 11.390 1.00 95.12 270 TYR A O 1
ATOM 2164 N N . LEU A 1 271 ? -9.640 6.968 11.124 1.00 96.56 271 LEU A N 1
ATOM 2165 C CA . LEU A 1 271 ? -9.580 7.049 9.664 1.00 96.56 271 LEU A CA 1
ATOM 2166 C C . LEU A 1 271 ? -10.976 7.013 9.034 1.00 96.56 271 LEU A C 1
ATOM 2168 O O . LEU A 1 271 ? -11.267 7.818 8.159 1.00 96.56 271 LEU A O 1
ATOM 2172 N N . LYS A 1 272 ? -11.872 6.157 9.532 1.00 96.06 272 LYS A N 1
ATOM 2173 C CA . LYS A 1 272 ? -13.269 6.085 9.093 1.00 96.06 272 LYS A CA 1
ATOM 2174 C C . LYS A 1 272 ? -14.044 7.371 9.383 1.00 96.06 272 LYS A C 1
ATOM 2176 O O . LYS A 1 272 ? -14.891 7.753 8.582 1.00 96.06 272 LYS A O 1
ATOM 2181 N N . SER A 1 273 ? -13.765 8.048 10.502 1.00 95.94 273 SER A N 1
ATOM 2182 C CA . SER A 1 273 ? -14.423 9.322 10.828 1.00 95.94 273 SER A CA 1
ATOM 2183 C C . SER A 1 273 ? -14.005 10.472 9.911 1.00 95.94 273 SER A C 1
ATOM 2185 O O . SER A 1 273 ? -14.813 11.362 9.662 1.00 95.94 273 SER A O 1
ATOM 2187 N N . ILE A 1 274 ? -12.775 10.444 9.384 1.00 96.19 274 ILE A N 1
ATOM 2188 C CA . ILE A 1 274 ? -12.260 11.487 8.483 1.00 96.19 274 ILE A CA 1
ATOM 2189 C C . ILE A 1 274 ? -12.358 11.104 6.999 1.00 96.19 274 ILE A C 1
ATOM 2191 O O . ILE A 1 274 ? -12.303 11.977 6.139 1.00 96.19 274 ILE A O 1
ATOM 2195 N N . SER A 1 275 ? -12.508 9.815 6.693 1.00 95.81 275 SER A N 1
ATOM 2196 C CA . SER A 1 275 ? -12.694 9.256 5.353 1.00 95.81 275 SER A CA 1
ATOM 2197 C C . SER A 1 275 ? -13.863 8.259 5.382 1.00 95.81 275 SER A C 1
ATOM 2199 O O . SER A 1 275 ? -13.674 7.055 5.592 1.00 95.81 275 SER A O 1
ATOM 2201 N N . PRO A 1 276 ? -15.108 8.742 5.191 1.00 94.81 276 PRO A N 1
ATOM 2202 C CA . PRO A 1 276 ? -16.302 7.903 5.287 1.00 94.81 276 PRO A CA 1
ATOM 2203 C C . PRO A 1 276 ? -16.363 6.771 4.255 1.00 94.81 276 PRO A C 1
ATOM 2205 O O . PRO A 1 276 ? -17.034 5.769 4.502 1.00 94.81 276 PRO A O 1
ATOM 2208 N N . SER A 1 277 ? -15.659 6.893 3.125 1.00 96.50 277 SER A N 1
ATOM 2209 C CA . SER A 1 277 ? -15.576 5.856 2.089 1.00 96.50 277 SER A CA 1
ATOM 2210 C C . SER A 1 277 ? -14.719 4.656 2.493 1.00 96.50 277 SER A C 1
ATOM 2212 O O . SER A 1 277 ? -14.835 3.610 1.866 1.00 96.50 277 SER A O 1
ATOM 2214 N N . LEU A 1 278 ? -13.882 4.772 3.531 1.00 98.06 278 LEU A N 1
ATOM 2215 C CA . LEU A 1 278 ? -12.951 3.714 3.914 1.00 98.06 278 LEU A CA 1
ATOM 2216 C C . LEU A 1 278 ? -13.701 2.469 4.406 1.00 98.06 278 LEU A C 1
ATOM 2218 O O . LEU A 1 278 ? -14.436 2.515 5.388 1.00 98.06 278 LEU A O 1
ATOM 2222 N N . GLU A 1 279 ? -13.505 1.334 3.757 1.00 97.19 279 GLU A N 1
ATOM 2223 C CA . GLU A 1 279 ? -14.146 0.058 4.091 1.00 97.19 279 GLU A CA 1
ATOM 2224 C C . GLU A 1 279 ? -13.181 -0.884 4.812 1.00 97.19 279 GLU A C 1
ATOM 2226 O O . GLU A 1 279 ? -13.587 -1.616 5.719 1.00 97.19 279 GLU A O 1
ATOM 2231 N N . LEU A 1 280 ? -11.902 -0.838 4.431 1.00 98.12 280 LEU A N 1
ATOM 2232 C CA . LEU A 1 280 ? -10.880 -1.783 4.854 1.00 98.12 280 LEU A CA 1
ATOM 2233 C C . LEU A 1 280 ? -9.581 -1.066 5.232 1.00 98.12 280 LEU A C 1
ATOM 2235 O O . LEU A 1 280 ? -8.998 -0.350 4.418 1.00 98.12 280 LEU A O 1
ATOM 2239 N N . LEU A 1 281 ? -9.098 -1.319 6.447 1.00 97.94 281 LEU A N 1
ATOM 2240 C CA . LEU A 1 281 ? -7.747 -0.980 6.886 1.00 97.94 281 LEU A CA 1
ATOM 2241 C C . LEU A 1 281 ? -6.925 -2.257 7.047 1.00 97.94 281 LEU A C 1
ATOM 2243 O O . LEU A 1 281 ? -7.347 -3.188 7.728 1.00 97.94 281 LEU A O 1
ATOM 2247 N N . VAL A 1 282 ? -5.726 -2.274 6.476 1.00 96.38 282 VAL A N 1
ATOM 2248 C CA . VAL A 1 282 ? -4.735 -3.329 6.697 1.00 96.38 282 VAL A CA 1
ATOM 2249 C C . VAL A 1 282 ? -3.484 -2.710 7.306 1.00 96.38 282 VAL A C 1
ATOM 2251 O O . VAL A 1 282 ? -2.899 -1.799 6.734 1.00 96.38 282 VAL A O 1
ATOM 2254 N N . LEU A 1 283 ? -3.063 -3.211 8.461 1.00 94.00 283 LEU A N 1
ATOM 2255 C CA . LEU A 1 283 ? -1.798 -2.874 9.106 1.00 94.00 283 LEU A CA 1
ATOM 2256 C C . LEU A 1 283 ? -0.948 -4.141 9.057 1.00 94.00 283 LEU A C 1
ATOM 2258 O O . LEU A 1 283 ? -1.329 -5.158 9.634 1.00 94.00 283 LEU A O 1
ATOM 2262 N N . SER A 1 284 ? 0.150 -4.142 8.309 1.00 88.31 284 SER A N 1
ATOM 2263 C CA . SER A 1 284 ? 0.960 -5.354 8.118 1.00 88.31 284 SER A CA 1
ATOM 2264 C C . SER A 1 284 ? 2.408 -5.006 7.835 1.00 88.31 284 SER A C 1
ATOM 2266 O O . SER A 1 284 ? 2.652 -4.043 7.114 1.00 88.31 284 SER A O 1
ATOM 2268 N N . SER A 1 285 ? 3.353 -5.827 8.297 1.00 76.25 285 SER A N 1
ATOM 2269 C CA . SER A 1 285 ? 4.689 -5.814 7.694 1.00 76.25 285 SER A CA 1
ATOM 2270 C C . SER A 1 285 ? 4.628 -6.310 6.253 1.00 76.25 285 SER A C 1
ATOM 2272 O O . SER A 1 285 ? 3.653 -6.944 5.828 1.00 76.25 285 SER A O 1
ATOM 2274 N N . ASP A 1 286 ? 5.726 -6.121 5.532 1.00 71.19 286 ASP A N 1
ATOM 2275 C CA . ASP A 1 286 ? 6.016 -7.021 4.430 1.00 71.19 286 ASP A CA 1
ATOM 2276 C C . ASP A 1 286 ? 6.341 -8.425 4.964 1.00 71.19 286 ASP A C 1
ATOM 2278 O O . ASP A 1 286 ? 7.000 -8.585 5.996 1.00 71.19 286 ASP A O 1
ATOM 2282 N N . HIS A 1 287 ? 5.873 -9.455 4.267 1.00 65.75 287 HIS A N 1
ATOM 2283 C CA . HIS A 1 287 ? 6.169 -10.855 4.569 1.00 65.75 287 HIS A CA 1
ATOM 2284 C C . HIS A 1 287 ? 7.672 -11.173 4.566 1.00 65.75 287 HIS A C 1
ATOM 2286 O O . HIS A 1 287 ? 8.102 -12.119 5.228 1.00 65.75 287 HIS A O 1
ATOM 2292 N N . LEU A 1 288 ? 8.478 -10.387 3.847 1.00 65.81 288 LEU A N 1
ATOM 2293 C CA . LEU A 1 288 ? 9.926 -10.533 3.827 1.00 65.81 288 LEU A CA 1
ATOM 2294 C C . LEU A 1 288 ? 10.551 -10.223 5.187 1.00 65.81 288 LEU A C 1
ATOM 2296 O O . LEU A 1 288 ? 11.526 -10.876 5.537 1.00 65.81 288 LEU A O 1
ATOM 2300 N N . VAL A 1 289 ? 9.957 -9.345 6.005 1.00 66.88 289 VAL A N 1
ATOM 2301 C CA . VAL A 1 289 ? 10.452 -9.042 7.365 1.00 66.88 289 VAL A CA 1
ATOM 2302 C C . VAL A 1 289 ? 10.563 -10.314 8.211 1.00 66.88 289 VAL A C 1
ATOM 2304 O O . VAL A 1 289 ? 11.551 -10.500 8.915 1.00 66.88 289 VAL A O 1
ATOM 2307 N N . ALA A 1 290 ? 9.615 -11.245 8.063 1.00 64.75 290 ALA A N 1
ATOM 2308 C CA . ALA A 1 290 ? 9.608 -12.521 8.782 1.00 64.75 290 ALA A CA 1
ATOM 2309 C C . ALA A 1 290 ? 10.793 -13.443 8.432 1.00 64.75 290 ALA A C 1
ATOM 2311 O O . ALA A 1 290 ? 11.020 -14.432 9.121 1.00 64.75 290 ALA A O 1
ATOM 2312 N N . GLN A 1 291 ? 11.512 -13.173 7.336 1.00 66.81 291 GLN A N 1
ATOM 2313 C CA . GLN A 1 291 ? 12.693 -13.943 6.934 1.00 66.81 291 GLN A CA 1
ATOM 2314 C C . GLN A 1 291 ? 13.988 -13.404 7.550 1.00 66.81 291 GLN A C 1
ATOM 2316 O O . GLN A 1 291 ? 14.992 -14.113 7.537 1.00 66.81 291 GLN A O 1
ATOM 2321 N N . PHE A 1 292 ? 13.981 -12.163 8.043 1.00 64.88 292 PHE A N 1
ATOM 2322 C CA . PHE A 1 292 ? 15.193 -11.446 8.450 1.00 64.88 292 PHE A CA 1
ATOM 2323 C C . PHE A 1 292 ? 15.180 -10.990 9.906 1.00 64.88 292 PHE A C 1
ATOM 2325 O O . PHE A 1 292 ? 16.247 -10.772 10.474 1.00 64.88 292 PHE A O 1
ATOM 2332 N N . ALA A 1 293 ? 14.004 -10.839 10.508 1.00 66.75 293 ALA A N 1
ATOM 2333 C CA . ALA A 1 293 ? 13.868 -10.420 11.891 1.00 66.75 293 ALA A CA 1
ATOM 2334 C C . ALA A 1 293 ? 13.549 -11.622 12.791 1.00 66.75 293 ALA A C 1
ATOM 2336 O O . ALA A 1 293 ? 12.800 -12.515 12.397 1.00 66.75 293 ALA A O 1
ATOM 2337 N N . ASP A 1 294 ? 14.072 -11.620 14.021 1.00 74.50 294 ASP A N 1
ATOM 2338 C CA . ASP A 1 294 ? 13.729 -12.603 15.066 1.00 74.50 294 ASP A CA 1
ATOM 2339 C C . ASP A 1 294 ? 12.378 -12.268 15.726 1.00 74.50 294 ASP A C 1
ATOM 2341 O O . ASP A 1 294 ? 12.213 -12.220 16.942 1.00 74.50 294 ASP A O 1
ATOM 2345 N N . ILE A 1 295 ? 11.402 -11.935 14.887 1.00 76.06 295 ILE A N 1
ATOM 2346 C CA . ILE A 1 295 ? 10.018 -11.692 15.263 1.00 76.06 295 ILE A CA 1
ATOM 2347 C C . ILE A 1 295 ? 9.140 -12.376 14.223 1.00 76.06 295 ILE A C 1
ATOM 2349 O O . ILE A 1 295 ? 9.497 -12.455 13.053 1.00 76.06 295 ILE A O 1
ATOM 2353 N N . ASP A 1 296 ? 7.966 -12.838 14.635 1.00 84.25 296 ASP A N 1
ATOM 2354 C CA . ASP A 1 296 ? 6.919 -13.281 13.717 1.00 84.25 296 ASP A CA 1
ATOM 2355 C C . ASP A 1 296 ? 5.983 -12.082 13.471 1.00 84.25 296 ASP A C 1
ATOM 2357 O O . ASP A 1 296 ? 5.139 -11.807 14.335 1.00 84.25 296 ASP A O 1
ATOM 2361 N N . PRO A 1 297 ? 6.107 -11.326 12.360 1.00 85.12 297 PRO A N 1
ATOM 2362 C CA . PRO A 1 297 ? 5.324 -10.114 12.170 1.00 85.12 297 PRO A CA 1
ATOM 2363 C C . PRO A 1 297 ? 3.828 -10.398 12.140 1.00 85.12 297 PRO A C 1
ATOM 2365 O O . PRO A 1 297 ? 3.370 -11.401 11.585 1.00 85.12 297 PRO A O 1
ATOM 2368 N N . MET A 1 298 ? 3.060 -9.497 12.733 1.00 88.81 298 MET A N 1
ATOM 2369 C CA . MET A 1 298 ? 1.612 -9.599 12.789 1.00 88.81 298 MET A CA 1
ATOM 2370 C C . MET A 1 298 ? 0.950 -8.742 11.704 1.00 88.81 298 MET A C 1
ATOM 2372 O O . MET A 1 298 ? 1.510 -7.786 11.172 1.00 88.81 298 MET A O 1
ATOM 2376 N N . SER A 1 299 ? -0.268 -9.108 11.331 1.00 90.94 299 SER A N 1
ATOM 2377 C CA . SER A 1 299 ? -1.104 -8.331 10.431 1.00 90.94 299 SER A CA 1
ATOM 2378 C C . SER A 1 299 ? -2.501 -8.205 11.003 1.00 90.94 299 SER A C 1
ATOM 2380 O O . SER A 1 299 ? -3.116 -9.195 11.399 1.00 90.94 299 SER A O 1
ATOM 2382 N N . TRP A 1 300 ? -3.005 -6.977 10.994 1.00 94.62 300 TRP A N 1
ATOM 2383 C CA . TRP A 1 300 ? -4.349 -6.620 11.402 1.00 94.62 300 TRP A CA 1
ATOM 2384 C C . TRP A 1 300 ? -5.129 -6.168 10.177 1.00 94.62 300 TRP A C 1
ATOM 2386 O O . TRP A 1 300 ? -4.743 -5.228 9.489 1.00 94.62 300 TRP A O 1
ATOM 2396 N N . THR A 1 301 ? -6.248 -6.827 9.913 1.00 96.62 301 THR A N 1
ATOM 2397 C CA . THR A 1 301 ? -7.227 -6.422 8.906 1.00 96.62 301 THR A CA 1
ATOM 2398 C C . THR A 1 301 ? -8.492 -5.992 9.626 1.00 96.62 301 THR A C 1
ATOM 2400 O O . THR A 1 301 ? -9.113 -6.798 10.318 1.00 96.62 301 THR A O 1
ATOM 2403 N N . VAL A 1 302 ? -8.873 -4.731 9.481 1.00 97.56 302 VAL A N 1
ATOM 2404 C CA . VAL A 1 302 ? -9.982 -4.113 10.206 1.00 97.56 302 VAL A CA 1
ATOM 2405 C C . VAL A 1 302 ? -11.005 -3.587 9.207 1.00 97.56 302 VAL A C 1
ATOM 2407 O O . VAL A 1 302 ? -10.647 -2.883 8.266 1.00 97.56 302 VAL A O 1
ATOM 2410 N N . CYS A 1 303 ? -12.278 -3.923 9.399 1.00 97.50 303 CYS A N 1
ATOM 2411 C CA . CYS A 1 303 ? -13.368 -3.408 8.576 1.00 97.50 303 CYS A CA 1
ATOM 2412 C C . CYS A 1 303 ? -14.646 -3.176 9.385 1.00 97.50 303 CYS A C 1
ATOM 2414 O O . CYS A 1 303 ? -14.821 -3.699 10.492 1.00 97.50 303 CYS A O 1
ATOM 2416 N N . GLN A 1 304 ? -15.559 -2.394 8.809 1.00 94.69 304 GLN A N 1
ATOM 2417 C CA . GLN A 1 304 ? -16.900 -2.215 9.356 1.00 94.69 304 GLN A CA 1
ATOM 2418 C C . GLN A 1 304 ? -17.744 -3.474 9.100 1.00 94.69 304 GLN A C 1
ATOM 2420 O O . GLN A 1 304 ? -17.731 -4.035 8.005 1.00 94.69 304 GLN A O 1
ATOM 2425 N N . PHE A 1 305 ? -18.504 -3.908 10.103 1.00 91.44 305 PHE A N 1
ATOM 2426 C CA . PHE A 1 305 ? -19.415 -5.047 10.031 1.00 91.44 305 PHE A CA 1
ATOM 2427 C C . PHE A 1 305 ? -20.735 -4.698 10.734 1.00 91.44 305 PHE A C 1
ATOM 2429 O O . PHE A 1 305 ? -20.866 -4.850 11.950 1.00 91.44 305 PHE A O 1
ATOM 2436 N N . GLY A 1 306 ? -21.706 -4.185 9.971 1.00 91.44 306 GLY A N 1
ATOM 2437 C CA . GLY A 1 306 ? -22.917 -3.581 10.542 1.00 91.44 306 GLY A CA 1
ATOM 2438 C C . GLY A 1 306 ? -22.548 -2.392 11.431 1.00 91.44 306 GLY A C 1
ATOM 2439 O O . GLY A 1 306 ? -21.754 -1.553 11.018 1.00 91.44 306 GLY A O 1
ATOM 2440 N N . ASP A 1 307 ? -23.038 -2.370 12.671 1.00 92.50 307 ASP A N 1
ATOM 2441 C CA . ASP A 1 307 ? -22.670 -1.365 13.687 1.00 92.50 307 ASP A CA 1
ATOM 2442 C C . ASP A 1 307 ? -21.391 -1.721 14.468 1.00 92.50 307 ASP A C 1
ATOM 2444 O O . ASP A 1 307 ? -20.944 -0.981 15.349 1.00 92.50 307 ASP A O 1
ATOM 2448 N N . CYS A 1 308 ? -20.799 -2.879 14.173 1.00 96.25 308 CYS A N 1
ATOM 2449 C CA . CYS A 1 308 ? -19.596 -3.385 14.820 1.00 96.25 308 CYS A CA 1
ATOM 2450 C C . CYS A 1 308 ? -18.366 -3.230 13.921 1.00 96.25 308 CYS A C 1
ATOM 2452 O O . CYS A 1 308 ? -18.451 -2.938 12.730 1.00 96.25 308 CYS A O 1
ATOM 2454 N N . ILE A 1 309 ? -17.198 -3.478 14.503 1.00 97.56 309 ILE A N 1
ATOM 2455 C CA . ILE A 1 309 ? -15.922 -3.555 13.798 1.00 97.56 309 ILE A CA 1
ATOM 2456 C C . ILE A 1 309 ? -15.441 -5.001 13.851 1.00 97.56 309 ILE A C 1
ATOM 2458 O O . ILE A 1 309 ? -15.385 -5.608 14.923 1.00 97.56 309 ILE A O 1
ATOM 2462 N N . LEU A 1 310 ? -15.091 -5.550 12.692 1.00 97.62 310 LEU A N 1
ATOM 2463 C CA . LEU A 1 310 ? -14.438 -6.844 12.578 1.00 97.62 310 LEU A CA 1
ATOM 2464 C C . LEU A 1 310 ? -12.932 -6.620 12.457 1.00 97.62 310 LEU A C 1
ATOM 2466 O O . LEU A 1 310 ? -12.471 -5.979 11.518 1.00 97.62 310 LEU A O 1
ATOM 2470 N N . LEU A 1 311 ? -12.175 -7.195 13.385 1.00 97.38 311 LEU A N 1
ATOM 2471 C CA . LEU A 1 311 ? -10.720 -7.257 13.331 1.00 97.38 311 LEU A CA 1
ATOM 2472 C C . LEU A 1 311 ? -10.300 -8.703 13.077 1.00 97.38 311 LEU A C 1
ATOM 2474 O O . LEU A 1 311 ? -10.726 -9.617 13.783 1.00 97.38 311 LEU A O 1
ATOM 2478 N N . ARG A 1 312 ? -9.468 -8.918 12.064 1.00 96.19 312 ARG A N 1
ATOM 2479 C CA . ARG A 1 312 ? -8.786 -10.186 11.810 1.00 96.19 312 ARG A CA 1
ATOM 2480 C C . ARG A 1 312 ? -7.305 -9.996 12.049 1.00 96.19 312 ARG A C 1
ATOM 2482 O O . ARG A 1 312 ? -6.723 -9.034 11.563 1.00 96.19 312 ARG A O 1
ATOM 2489 N N . LEU A 1 313 ? -6.729 -10.930 12.778 1.00 93.38 313 LEU A N 1
ATOM 2490 C CA . LEU A 1 313 ? -5.332 -10.960 13.137 1.00 93.38 313 LEU A CA 1
ATOM 2491 C C . LEU A 1 313 ? -4.696 -12.217 12.552 1.00 93.38 313 LEU A C 1
ATOM 2493 O O . LEU A 1 313 ? -5.220 -13.324 12.714 1.00 93.38 313 LEU A O 1
ATOM 2497 N N . GLN A 1 314 ? -3.560 -12.035 11.893 1.00 90.31 314 GLN A N 1
ATOM 2498 C CA . GLN A 1 314 ? -2.722 -13.107 11.374 1.00 90.31 314 GLN A CA 1
ATOM 2499 C C . GLN A 1 314 ? -1.289 -12.883 11.849 1.00 90.31 314 GLN A C 1
ATOM 2501 O O . GLN A 1 314 ? -0.832 -11.748 11.939 1.00 90.31 314 GLN A O 1
ATOM 2506 N N . GLN A 1 315 ? -0.586 -13.963 12.168 1.00 86.88 315 GLN A N 1
ATOM 2507 C CA . GLN A 1 315 ? 0.815 -13.917 12.572 1.00 86.88 315 GLN A CA 1
ATOM 2508 C C . GLN A 1 315 ? 1.643 -14.687 11.555 1.00 86.88 315 GLN A C 1
ATOM 2510 O O . GLN A 1 315 ? 1.268 -15.791 11.143 1.00 86.88 315 GLN A O 1
ATOM 2515 N N . ALA A 1 316 ? 2.780 -14.117 11.168 1.00 79.69 316 ALA A N 1
ATOM 2516 C CA . ALA A 1 316 ? 3.671 -14.773 10.240 1.00 79.69 316 ALA A CA 1
ATOM 2517 C C . ALA A 1 316 ? 4.149 -16.120 10.760 1.00 79.69 316 ALA A C 1
ATOM 2519 O O . ALA A 1 316 ? 4.293 -16.327 11.961 1.00 79.69 316 ALA A O 1
ATOM 2520 N N . ASN A 1 317 ? 4.360 -17.054 9.833 1.00 77.00 317 ASN A N 1
ATOM 2521 C CA . ASN A 1 317 ? 4.808 -18.417 10.123 1.00 77.00 317 ASN A CA 1
ATOM 2522 C C . ASN A 1 317 ? 3.874 -19.221 11.050 1.00 77.00 317 ASN A C 1
ATOM 2524 O O . ASN A 1 317 ? 4.212 -20.342 11.440 1.00 77.00 317 ASN A O 1
ATOM 2528 N N . LYS A 1 318 ? 2.686 -18.702 11.388 1.00 82.12 318 LYS A N 1
ATOM 2529 C CA . LYS A 1 318 ? 1.676 -19.413 12.171 1.00 82.12 318 LYS A CA 1
ATOM 2530 C C . LYS A 1 318 ? 0.468 -19.749 11.305 1.00 82.12 318 LYS A C 1
ATOM 2532 O O . LYS A 1 318 ? -0.022 -18.946 10.522 1.00 82.12 318 LYS A O 1
ATOM 2537 N N . ASN A 1 319 ? -0.064 -20.952 11.499 1.00 82.44 319 ASN A N 1
ATOM 2538 C CA . ASN A 1 319 ? -1.241 -21.438 10.777 1.00 82.44 319 ASN A CA 1
ATOM 2539 C C . ASN A 1 319 ? -2.527 -21.143 11.556 1.00 82.44 319 ASN A C 1
ATOM 2541 O O . ASN A 1 319 ? -3.328 -22.046 11.802 1.00 82.44 319 ASN A O 1
ATOM 2545 N N . TYR A 1 320 ? -2.725 -19.902 11.996 1.00 85.50 320 TYR A N 1
ATOM 2546 C CA . TYR A 1 320 ? -3.983 -19.504 12.619 1.00 85.50 320 TYR A CA 1
ATOM 2547 C C . TYR A 1 320 ? -4.398 -18.095 12.208 1.00 85.50 320 TYR A C 1
ATOM 2549 O O . TYR A 1 320 ? -3.578 -17.259 11.849 1.00 85.50 320 TYR A O 1
ATOM 2557 N N . GLU A 1 321 ? -5.700 -17.858 12.273 1.00 91.56 321 GLU A N 1
ATOM 2558 C CA . GLU A 1 321 ? -6.312 -16.542 12.173 1.00 91.56 321 GLU A CA 1
ATOM 2559 C C . GLU A 1 321 ? -7.172 -16.333 13.413 1.00 91.56 321 GLU A C 1
ATOM 2561 O O . GLU A 1 321 ? -7.954 -17.210 13.796 1.00 91.56 321 GLU A O 1
ATOM 2566 N N . GLN A 1 322 ? -7.043 -15.168 14.030 1.00 94.31 322 GLN A N 1
ATOM 2567 C CA . GLN A 1 322 ? -7.918 -14.747 15.109 1.00 94.31 322 GLN A CA 1
ATOM 2568 C C . GLN A 1 322 ? -8.893 -13.696 14.586 1.00 94.31 322 GLN A C 1
ATOM 2570 O O . GLN A 1 322 ? -8.495 -12.714 13.972 1.00 94.31 322 GLN A O 1
ATOM 2575 N N . LYS A 1 323 ? -10.184 -13.893 14.836 1.00 96.06 323 LYS A N 1
ATOM 2576 C CA . LYS A 1 323 ? -11.248 -12.947 14.497 1.00 96.06 323 LYS A CA 1
ATOM 2577 C C . LYS A 1 323 ? -11.802 -12.342 15.769 1.00 96.06 323 LYS A C 1
ATOM 2579 O O . LYS A 1 323 ? -12.063 -13.058 16.732 1.00 96.06 323 LYS A O 1
ATOM 2584 N N . GLN A 1 324 ? -12.010 -11.038 15.771 1.00 97.06 324 GLN A N 1
ATOM 2585 C CA . GLN A 1 324 ? -12.551 -10.306 16.901 1.00 97.06 324 GLN A CA 1
ATOM 2586 C C . GLN A 1 324 ? -13.673 -9.384 16.441 1.00 97.06 324 GLN A C 1
ATOM 2588 O O . GLN A 1 324 ? -13.537 -8.696 15.431 1.00 97.06 324 GLN A O 1
ATOM 2593 N N . ILE A 1 325 ? -14.765 -9.348 17.200 1.00 97.12 325 ILE A N 1
ATOM 2594 C CA . ILE A 1 325 ? -15.874 -8.415 16.979 1.00 97.12 325 ILE A CA 1
ATOM 2595 C C . ILE A 1 325 ? -15.827 -7.360 18.076 1.00 97.12 325 ILE A C 1
ATOM 2597 O O . ILE A 1 325 ? -15.796 -7.694 19.264 1.00 97.12 325 ILE A O 1
ATOM 2601 N N . TRP A 1 326 ? -15.835 -6.096 17.672 1.00 97.38 326 TRP A N 1
ATOM 2602 C CA . TRP A 1 326 ? -15.727 -4.937 18.546 1.00 97.38 326 TRP A CA 1
ATOM 2603 C C . TRP A 1 326 ? -16.947 -4.032 18.411 1.00 97.38 326 TRP A C 1
ATOM 2605 O O . TRP A 1 326 ? -17.422 -3.780 17.306 1.00 97.38 326 TRP A O 1
ATOM 2615 N N . GLN A 1 327 ? -17.408 -3.487 19.534 1.00 95.38 327 GLN A N 1
ATOM 2616 C CA . GLN A 1 327 ? -18.406 -2.421 19.582 1.00 95.38 327 GLN A CA 1
ATOM 2617 C C . GLN A 1 327 ? -17.847 -1.276 20.426 1.00 95.38 327 GLN A C 1
ATOM 2619 O O . GLN A 1 327 ? -17.467 -1.455 21.585 1.00 95.38 327 GLN A O 1
ATOM 2624 N N . GLY A 1 328 ? -17.740 -0.082 19.842 1.00 88.75 328 GLY A N 1
ATOM 2625 C CA . GLY A 1 328 ? -17.072 1.026 20.521 1.00 88.75 328 GLY A CA 1
ATOM 2626 C C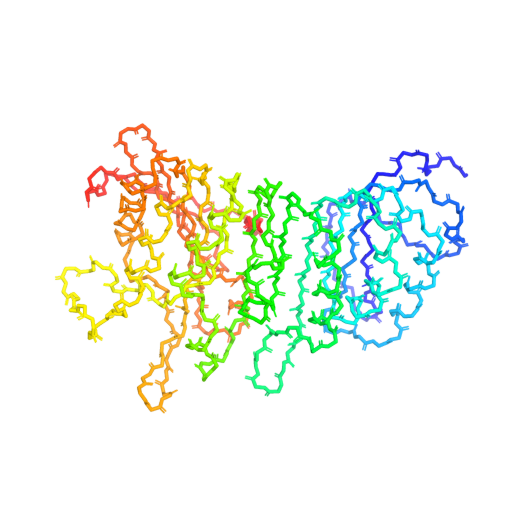 . GLY A 1 328 ? -15.572 0.752 20.696 1.00 88.75 328 GLY A C 1
ATOM 2627 O O . GLY A 1 328 ? -14.850 0.695 19.703 1.00 88.75 328 GLY A O 1
ATOM 2628 N N . GLN A 1 329 ? -15.116 0.651 21.945 1.00 86.25 329 GLN A N 1
ATOM 2629 C CA . GLN A 1 329 ? -13.764 0.211 22.332 1.00 86.25 329 GLN A CA 1
ATOM 2630 C C . GLN A 1 329 ? -13.790 -1.144 23.063 1.00 86.25 329 GLN A C 1
ATOM 2632 O O . GLN A 1 329 ? -12.776 -1.592 23.587 1.00 86.25 329 GLN A O 1
ATOM 2637 N N . ARG A 1 330 ? -14.952 -1.803 23.127 1.00 92.56 330 ARG A N 1
ATOM 2638 C CA . ARG A 1 330 ? -15.132 -3.068 23.836 1.00 92.56 330 ARG A CA 1
ATOM 2639 C C . ARG A 1 330 ? -15.081 -4.230 22.851 1.00 92.56 330 ARG A C 1
ATOM 2641 O O . ARG A 1 330 ? -15.838 -4.262 21.880 1.00 92.56 330 ARG A O 1
ATOM 2648 N N . ARG A 1 331 ? -14.240 -5.221 23.143 1.00 95.56 331 ARG A N 1
ATOM 2649 C CA . ARG A 1 331 ? -14.241 -6.509 22.441 1.00 95.56 331 ARG A CA 1
ATOM 2650 C C . ARG A 1 331 ? -15.411 -7.358 22.935 1.00 95.56 331 ARG A C 1
ATOM 2652 O O . ARG A 1 331 ? -15.516 -7.625 24.131 1.00 95.56 331 ARG A O 1
ATOM 2659 N N . LEU A 1 332 ? -16.287 -7.765 22.021 1.00 95.19 332 LEU A N 1
ATOM 2660 C CA . LEU A 1 332 ? -17.476 -8.569 22.316 1.00 95.19 332 LEU A CA 1
ATOM 2661 C C . LEU A 1 332 ? -17.209 -10.067 22.178 1.00 95.19 332 LEU A C 1
ATOM 2663 O O . LEU A 1 332 ? -17.686 -10.859 22.984 1.00 95.19 332 LEU A O 1
ATOM 2667 N N . ARG A 1 333 ? -16.455 -10.458 21.145 1.00 94.19 333 ARG A N 1
ATOM 2668 C CA . ARG A 1 333 ? -16.197 -11.863 20.809 1.00 94.19 333 ARG A CA 1
ATOM 2669 C C . ARG A 1 333 ? -14.803 -12.030 20.229 1.00 94.19 333 ARG A C 1
ATOM 2671 O O . ARG A 1 333 ? -14.339 -11.158 19.498 1.00 94.19 333 ARG A O 1
ATOM 2678 N N . THR A 1 334 ? -14.201 -13.183 20.506 1.00 95.38 334 THR A N 1
ATOM 2679 C CA . THR A 1 334 ? -12.968 -13.653 19.873 1.00 95.38 334 THR A CA 1
ATOM 2680 C C . THR A 1 334 ? -13.169 -15.081 19.385 1.00 95.38 334 THR A C 1
ATOM 2682 O O . THR A 1 334 ? -13.688 -15.920 20.116 1.00 95.38 334 THR A O 1
ATOM 2685 N N . GLU A 1 335 ? -12.728 -15.364 18.167 1.00 94.75 335 GLU A N 1
ATOM 2686 C CA . GLU A 1 335 ? -12.667 -16.701 17.590 1.00 94.75 335 GLU A CA 1
ATOM 2687 C C . GLU A 1 335 ? -11.258 -16.968 17.082 1.00 94.75 335 GLU A C 1
ATOM 2689 O O . GLU A 1 335 ? -10.625 -16.082 16.511 1.00 94.75 335 GLU A O 1
ATOM 2694 N N . ILE A 1 336 ? -10.775 -18.194 17.250 1.00 92.94 336 ILE A N 1
ATOM 2695 C CA . ILE A 1 336 ? -9.473 -18.612 16.733 1.00 92.94 336 ILE A CA 1
ATOM 2696 C C . ILE A 1 336 ? -9.705 -19.775 15.783 1.00 92.94 336 ILE A C 1
ATOM 2698 O O . ILE A 1 336 ? -10.218 -20.822 16.176 1.00 92.94 336 ILE A O 1
ATOM 2702 N N . LYS A 1 337 ? -9.297 -19.599 14.529 1.00 89.44 337 LYS A N 1
ATOM 2703 C CA . LYS A 1 337 ? -9.322 -20.642 13.512 1.00 89.44 337 LYS A CA 1
ATOM 2704 C C . 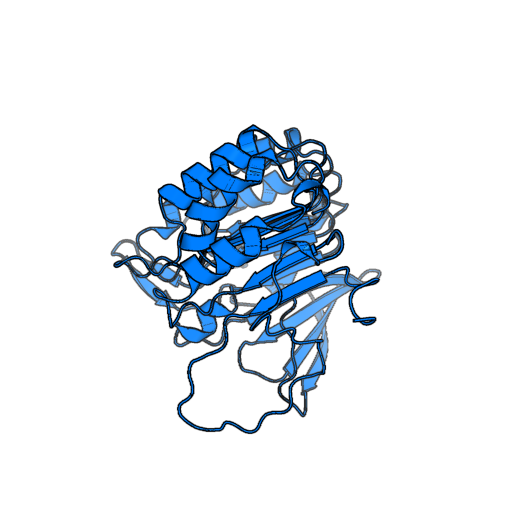LYS A 1 337 ? -7.899 -21.105 13.248 1.00 89.44 337 LYS A C 1
ATOM 2706 O O . LYS A 1 337 ? -7.071 -20.326 12.789 1.00 89.44 337 LYS A O 1
ATOM 2711 N N . ARG A 1 338 ? -7.616 -22.379 13.522 1.00 85.25 338 ARG A N 1
ATOM 2712 C CA . ARG A 1 338 ? -6.343 -23.022 13.170 1.00 85.25 338 ARG A CA 1
ATOM 2713 C C . ARG A 1 338 ? -6.495 -23.757 11.846 1.00 85.25 338 ARG A C 1
ATOM 2715 O O . ARG A 1 338 ? -7.498 -24.431 11.622 1.00 85.25 338 ARG A O 1
ATOM 2722 N N . TYR A 1 339 ? -5.504 -23.631 10.979 1.00 79.44 339 TYR A N 1
ATOM 2723 C CA . TYR A 1 339 ? -5.469 -24.301 9.689 1.00 79.44 339 TYR A CA 1
ATOM 2724 C C . TYR A 1 339 ? -4.601 -25.553 9.801 1.00 79.44 339 TYR A C 1
ATOM 2726 O O . TYR A 1 339 ? -3.458 -25.493 10.248 1.00 79.44 339 TYR A O 1
ATOM 2734 N N . SER A 1 340 ? -5.151 -26.702 9.407 1.00 65.69 340 SER A N 1
ATOM 2735 C CA . SER A 1 340 ? -4.473 -28.002 9.486 1.00 65.69 340 SER A CA 1
ATOM 2736 C C . SER A 1 340 ? -3.349 -28.168 8.454 1.00 65.69 340 SER A C 1
ATOM 2738 O O . SER A 1 340 ? -2.561 -29.098 8.570 1.00 65.69 340 SER A O 1
ATOM 2740 N N . HIS A 1 341 ? -3.253 -27.276 7.460 1.00 54.06 341 HIS A N 1
ATOM 2741 C CA . HIS A 1 341 ? -2.226 -27.268 6.415 1.00 54.06 341 HIS A CA 1
ATOM 2742 C C . HIS A 1 341 ? -1.759 -25.829 6.138 1.00 54.06 341 HIS A C 1
ATOM 2744 O O . HIS A 1 341 ? -2.564 -24.899 6.173 1.00 54.06 341 HIS A O 1
ATOM 2750 N N . SER A 1 342 ? -0.474 -25.652 5.815 1.00 47.38 342 SER A N 1
ATOM 2751 C CA . SER A 1 342 ? 0.259 -24.379 5.652 1.00 47.38 342 SER A CA 1
ATOM 2752 C C . SER A 1 342 ? -0.151 -23.494 4.456 1.00 47.38 342 SER A C 1
ATOM 2754 O O . SER A 1 342 ? 0.660 -22.744 3.918 1.00 47.38 342 SER A O 1
ATOM 2756 N N . LYS A 1 343 ? -1.410 -23.550 4.012 1.00 42.22 343 LYS A N 1
ATOM 2757 C CA . LYS A 1 343 ? -1.946 -22.716 2.925 1.00 42.22 343 LYS A CA 1
ATOM 2758 C C . LYS A 1 343 ? -2.706 -21.508 3.478 1.00 42.22 343 LYS A C 1
ATOM 2760 O O . LYS A 1 343 ? -3.884 -21.334 3.186 1.00 42.22 343 LYS A O 1
ATOM 2765 N N . LEU A 1 344 ? -2.038 -20.647 4.238 1.00 43.59 344 LEU A N 1
ATOM 2766 C CA . LEU A 1 344 ? -2.452 -19.246 4.277 1.00 43.59 344 LEU A CA 1
ATOM 2767 C C . LEU A 1 344 ? -1.656 -18.531 3.189 1.00 43.59 344 LEU A C 1
ATOM 2769 O O . LEU A 1 344 ? -0.463 -18.278 3.334 1.00 43.59 344 LEU A O 1
ATOM 2773 N N . ARG A 1 345 ? -2.313 -18.272 2.051 1.00 43.19 345 ARG A N 1
ATOM 2774 C CA . ARG A 1 345 ? -1.825 -17.241 1.137 1.00 43.19 345 ARG A CA 1
ATOM 2775 C C . ARG A 1 345 ? -2.016 -15.928 1.874 1.00 43.19 345 ARG A C 1
ATOM 2777 O O . ARG A 1 345 ? -3.153 -15.522 2.104 1.00 43.19 345 ARG A O 1
ATOM 2784 N N . TRP A 1 346 ? -0.908 -15.310 2.255 1.00 45.97 346 TRP A N 1
ATOM 2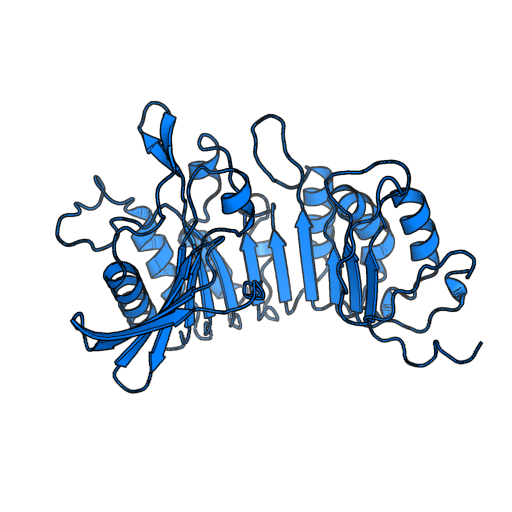785 C CA . TRP A 1 346 ? -0.880 -13.885 2.528 1.00 45.97 346 TRP A CA 1
ATOM 2786 C C . TRP A 1 346 ? -1.588 -13.186 1.374 1.00 45.97 346 TRP A C 1
ATOM 2788 O O . TRP A 1 346 ? -1.316 -13.493 0.213 1.00 45.97 346 TRP A O 1
ATOM 2798 N N . THR A 1 347 ? -2.553 -12.331 1.679 1.00 38.75 347 THR A N 1
ATOM 2799 C CA . THR A 1 347 ? -3.144 -11.464 0.664 1.00 38.75 347 THR A CA 1
ATOM 2800 C C . THR A 1 347 ? -2.054 -10.484 0.240 1.00 38.75 347 THR A C 1
ATOM 2802 O O . THR A 1 347 ? -1.773 -9.529 0.970 1.00 38.75 347 THR A O 1
ATOM 2805 N N . SER A 1 348 ? -1.371 -10.817 -0.859 1.00 37.44 348 SER A N 1
ATOM 2806 C CA . SER A 1 348 ? -0.343 -10.007 -1.513 1.00 37.44 348 SER A CA 1
ATOM 2807 C C . SER A 1 348 ? -0.880 -8.614 -1.801 1.00 37.44 348 SER A C 1
ATOM 2809 O O . SER A 1 348 ? -1.979 -8.540 -2.397 1.00 37.44 348 SER A O 1
#

Sequence (348 aa):
MSICQNLMSLDLVVPPQRTVPLKRERPEFSHFSLNGTTASCLPPLKELRLNVNPRRIMVQEDECLNLLAGFQWSSIEKLDISSDRLTETLLPRFGAEMVKLQSLSIIVLYLKRNGLWAASEQSLLAVSDLLAKRSFVELELDGFNKTLPIRHVASVHLRKLRLHMIELDHTIARANLRSAAEIQELAELAPNLEHLMLDVAHVGKLWHPSAIPGVDVDVHLYQVLGAFSKFRHLKTLRLFPRYYCADENGQGLWQQAIDDDGQAVRIFKYLKSISPSLELLVLSSDHLVAQFADIDPMSWTVCQFGDCILLRLQQANKNYEQKQIWQGQRRLRTEIKRYSHSKLRWTS

pLDDT: mean 80.33, std 18.95, range [26.7, 98.62]

Secondary structure (DSSP, 8-state):
--S-TT--EEEEE-PPPP-S----PPP-------SS--GGG----SEEEEE--TTS-SSSHHHHHHHHTTS-GGG-SEEEE--HHHHHHHHHHHTTT-TT--EEEEE---B-TTS-B---HHHHHHHHHHHTT---SEEEEET-TTTS-HHHH--TT--EEEEE-B---STTGGGGSPPHHHHHHHHHH-TT--EEEEEE---TTTT-TTPPBTTTB-HHHHHHHHHGGG-SS--EEEEEE-SEEE-TTS-EEE--S-S-HHHHHHHHHHHHHH-TT--EEEEE--TTHHHHSSS--EEEEEEEETTEEEEEEEETT--EEEEEEEETTEEEEEEEEE-SSS------

Radius of gyration: 21.63 Å; chains: 1; bounding box: 48×51×62 Å

Foldseek 3Di:
DPDQPPAAEDADEPDDDDDDDDDDDDPDDPDDPPPPDQLLPHDQYQYYAYDYDPVDDDPCVVVVVNSVVNHQLCNHQEYAYEELVCLLPVLVVCLVRNNNHAAYAYHQQDQDPQRWRAHDPSSLVSLLVSLVVDHHQYYHDERCAQVHQLVSHFACNHAYDHRYTQDPADPCPVVRADFLVSLLVRCVRHLNYAYYHGEDEQCACPPPPPDDDPPRHDVRRVSNLLSLLSRQRHAEYEYAYDQWDADPVRDIAGHESYPDPLSVVVSVVVSCVSHVNHFKYKYWHPLVCCVNHPAFYKMWIWGDDPQWIWIWIDTHPAQKIKIWIGHDSDTDDIDIDGDPDPPPDDPD

Organism: Endocarpon pusillum (strain Z07020 / HMAS-L-300199) (NCBI:txid1263415)